Protein AF-G8S6X5-F1 (afdb_monomer)

Solvent-accessible surface area (backbone atoms only — not comparable to full-atom values): 16141 Å² total; per-residue (Å²): 133,86,85,81,90,81,87,81,88,80,81,88,80,85,80,80,78,80,78,74,79,71,76,77,75,74,75,68,78,77,68,73,82,57,60,27,32,52,40,74,88,73,47,65,86,78,71,62,82,77,64,58,22,48,36,56,39,48,53,51,31,52,50,51,46,45,28,73,75,56,70,39,92,67,80,50,76,54,22,47,53,32,48,50,45,19,39,53,28,20,45,55,50,68,79,51,78,38,50,30,32,58,39,25,21,47,58,25,54,69,46,20,44,50,51,28,42,51,25,51,53,52,17,56,50,24,41,73,72,67,34,32,65,61,17,20,34,25,46,11,49,28,45,37,25,57,35,19,38,33,24,25,23,44,53,51,78,74,67,49,80,61,53,67,86,36,66,72,38,88,95,52,74,77,68,65,61,58,51,80,72,46,53,35,21,37,84,86,27,47,77,70,53,93,48,46,44,25,8,27,48,50,81,30,82,41,77,76,49,90,90,20,41,34,28,10,23,39,33,84,68,45,49,76,76,57,18,53,19,43,19,18,33,29,61,38,72,76,57,6,59,35,16,93,45,16,61,60,24,48,54,24,18,28,49,36,50,37,52,51,51,52,53,52,46,73,74,44,60,70,67,44,46,23,43,43,50,37,46,65,85,78,60,53,67,94,80,68,74,84,79,75,77,82,131

Secondary structure (DSSP, 8-state):
--------PPPP---------------PPPPP--SS-SSGGGSPSSPPTT---HHHHHHHHHHHHHHHHH--SS--HHHHHHHHHHHHHHHGGGG-TT-GGGTT-TT-HHHHHHHHHHHHHHHHHHHHTT-HHHHHHHHHHHHHHHHHHHHHBSTTTTT--S--SSTT-TT----PBPPTTS--B-TTS-B--SSB-BPBPTTSS----TTS--BB--STT--SSSBS----SSSSTTT-S-GGGHHHHHHHHHHHHHHHHHHHHHTS-HHHHHHHTT--GGGS-TT----PPP-

Foldseek 3Di:
DDDDDDDDDDDDDPDDPPPPPPPPPPPDQDQFQAFQALDCVSADPPRDPPRGHLLNLLLVLLQVCCCVLQVDPDDDPLLVVLSVLLSVLLSVLSVDNQACLQQCALVVQVSVQVQLLVLLVQLVVCLVVLNLSSNSSSLSSNLNNLLSLLFFKCCVVLVDQAGDPQRSDPPGGDWPAADLLEAQADQAQDGDDNIMHGAAFPNHPHARDLNYAHAHCDAPNGDHDHHQHRGCNALDVRGGVCNVCNNSSSNNSSNSSNVNLVVSCVVDPSVSNCSNSSHDPPSDPPDDPPPDDDD

pLDDT: mean 86.11, std 19.54, range [33.75, 98.94]

Nearest PDB structures (foldseek):
  9dze-assembly1_c  TM=3.561E-01  e=5.743E+00  synthetic construct

Sequence (295 aa):
MRDSQRKRRWRTALCATLIGLVPAQVALPAEPAQAFAPDLSFVPSPIPLGVQTHRSITEHAVTQALGSYFGVAEPTPRMRAAIEEIVAADKAVDDDQVSSDKHFDGENFDGGQRFVLANRAALLAALTAGDGAAARGRLGTALHPIQDFYAHSNWVELGNRGPDPDLGVPGRVIGPVAGILENTCTLGGILITTKLTSGYYGGEDRVPLVLASKCRHGGPLDSGPGSGGISKDFPVSILSPHPGLHQVAAQVAEQATRKFLDEIRAAVPAWQSQLLLGADLTFGPAGASRSTRPA

Mean predicted aligned error: 9.56 Å

Radius of gyration: 27.24 Å; Cα contacts (8 Å, |Δi|>4): 538; chains: 1; bounding box: 135×37×51 Å

Structure (mmCIF, N/CA/C/O backbone):
data_AF-G8S6X5-F1
#
_entry.id   AF-G8S6X5-F1
#
loop_
_atom_site.group_PDB
_atom_site.id
_atom_site.type_symbol
_atom_site.label_atom_id
_atom_site.label_alt_id
_atom_site.label_comp_id
_atom_site.label_asym_id
_atom_site.label_entity_id
_atom_site.label_seq_id
_atom_site.pdbx_PDB_ins_code
_atom_site.Cartn_x
_atom_site.Cartn_y
_atom_site.Cartn_z
_atom_site.occupancy
_atom_site.B_iso_or_equiv
_atom_site.auth_seq_id
_atom_site.auth_comp_id
_atom_site.auth_asym_id
_atom_site.auth_atom_id
_atom_site.pdbx_PDB_model_num
ATOM 1 N N . MET A 1 1 ? 102.858 -10.974 2.386 1.00 36.94 1 MET A N 1
ATOM 2 C CA . MET A 1 1 ? 103.181 -9.655 2.973 1.00 36.94 1 MET A CA 1
ATOM 3 C C . MET A 1 1 ? 102.293 -8.618 2.305 1.00 36.94 1 MET A C 1
ATOM 5 O O . MET A 1 1 ? 102.354 -8.567 1.092 1.00 36.94 1 MET A O 1
ATOM 9 N N . ARG A 1 2 ? 101.472 -7.916 3.112 1.00 38.94 2 ARG A N 1
ATOM 10 C CA . ARG A 1 2 ? 100.866 -6.562 2.969 1.00 38.94 2 ARG A CA 1
ATOM 11 C C . ARG A 1 2 ? 100.473 -6.124 1.536 1.00 38.94 2 ARG A C 1
ATOM 13 O O . ARG A 1 2 ? 101.305 -6.109 0.653 1.00 38.94 2 ARG A O 1
ATOM 20 N N . ASP A 1 3 ? 99.259 -5.660 1.261 1.00 37.28 3 ASP A N 1
ATOM 21 C CA . ASP A 1 3 ? 98.747 -4.430 1.861 1.00 37.28 3 ASP A CA 1
ATOM 22 C C . ASP A 1 3 ? 97.293 -4.106 1.436 1.00 37.28 3 ASP A C 1
ATOM 24 O O . ASP A 1 3 ? 96.847 -4.453 0.347 1.00 37.28 3 ASP A O 1
ATOM 28 N N . SER A 1 4 ? 96.620 -3.398 2.345 1.00 42.97 4 SER A N 1
ATOM 29 C CA . SER A 1 4 ? 95.528 -2.427 2.181 1.00 42.97 4 SER A CA 1
ATOM 30 C C . SER A 1 4 ? 94.167 -2.812 1.563 1.00 42.97 4 SER A C 1
ATOM 32 O O . SER A 1 4 ? 93.803 -2.489 0.436 1.00 42.97 4 SER A O 1
ATOM 34 N N . GLN A 1 5 ? 93.298 -3.294 2.461 1.00 43.78 5 GLN A N 1
ATOM 35 C CA . GLN A 1 5 ? 91.846 -3.068 2.466 1.00 43.78 5 GLN A CA 1
ATOM 36 C C . GLN A 1 5 ? 91.510 -1.562 2.402 1.00 43.78 5 GLN A C 1
ATOM 38 O O . GLN A 1 5 ? 91.857 -0.799 3.311 1.00 43.78 5 GLN A O 1
ATOM 43 N N . ARG A 1 6 ? 90.783 -1.126 1.361 1.00 48.38 6 ARG A N 1
ATOM 44 C CA . ARG A 1 6 ? 90.286 0.253 1.221 1.00 48.38 6 ARG A CA 1
ATOM 45 C C . ARG A 1 6 ? 88.785 0.333 1.507 1.00 48.38 6 ARG A C 1
ATOM 47 O O . ARG A 1 6 ? 87.951 -0.258 0.833 1.00 48.38 6 ARG A O 1
ATOM 54 N N . LYS A 1 7 ? 88.487 1.122 2.536 1.00 45.00 7 LYS A N 1
ATOM 55 C CA . LYS A 1 7 ? 87.182 1.501 3.088 1.00 45.00 7 LYS A CA 1
ATOM 56 C C . LYS A 1 7 ? 86.231 2.085 2.029 1.00 45.00 7 LYS A C 1
ATOM 58 O O . LYS A 1 7 ? 86.597 3.036 1.342 1.00 45.00 7 LYS A O 1
ATOM 63 N N . ARG A 1 8 ? 84.960 1.669 2.047 1.00 43.25 8 ARG A N 1
ATOM 64 C CA . ARG A 1 8 ? 83.823 2.529 1.668 1.00 43.25 8 ARG A CA 1
ATOM 65 C C . ARG A 1 8 ? 82.703 2.381 2.697 1.00 43.25 8 ARG A C 1
ATOM 67 O O . ARG A 1 8 ? 81.965 1.406 2.708 1.00 43.25 8 ARG A O 1
ATOM 74 N N . ARG A 1 9 ? 82.629 3.370 3.591 1.00 45.69 9 ARG A N 1
ATOM 75 C CA . ARG A 1 9 ? 81.516 3.593 4.520 1.00 45.69 9 ARG A CA 1
ATOM 76 C C . ARG A 1 9 ? 80.360 4.160 3.699 1.00 45.69 9 ARG A C 1
ATOM 78 O O . ARG A 1 9 ? 80.505 5.250 3.151 1.00 45.69 9 ARG A O 1
ATOM 85 N N . TRP A 1 10 ? 79.248 3.442 3.609 1.00 38.88 10 TRP A N 1
ATOM 86 C CA . TRP A 1 10 ? 78.003 3.992 3.081 1.00 38.88 10 TRP A CA 1
ATOM 87 C C . TRP A 1 10 ? 77.176 4.505 4.254 1.00 38.88 10 TRP A C 1
ATOM 89 O O . TRP A 1 10 ? 76.968 3.806 5.244 1.00 38.88 10 TRP A O 1
ATOM 99 N N . ARG A 1 11 ? 76.819 5.786 4.167 1.00 43.00 11 ARG A N 1
ATOM 100 C CA . ARG A 1 11 ? 75.982 6.496 5.129 1.00 43.00 11 ARG A CA 1
ATOM 101 C C . ARG A 1 11 ? 74.539 6.016 4.984 1.00 43.00 11 ARG A C 1
ATOM 103 O O . ARG A 1 11 ? 74.053 5.830 3.874 1.00 43.00 11 ARG A O 1
ATOM 110 N N . THR A 1 12 ? 73.898 5.836 6.127 1.00 45.47 12 THR A N 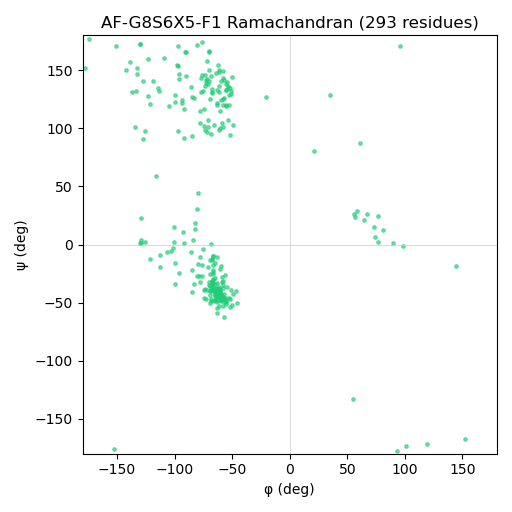1
ATOM 111 C CA . THR A 1 12 ? 72.477 5.572 6.329 1.00 45.47 12 THR A CA 1
ATOM 112 C C . THR A 1 12 ? 71.589 6.593 5.616 1.00 45.47 12 THR A C 1
ATOM 114 O O . THR A 1 12 ? 71.791 7.797 5.751 1.00 45.47 12 THR A O 1
ATOM 117 N N . ALA A 1 13 ? 70.557 6.104 4.929 1.00 42.34 13 ALA A N 1
ATOM 118 C CA . ALA A 1 13 ? 69.359 6.869 4.606 1.00 42.34 13 ALA A CA 1
ATOM 119 C C . ALA A 1 13 ? 68.157 6.068 5.127 1.00 42.34 13 ALA A C 1
ATOM 121 O O . ALA A 1 13 ? 67.727 5.100 4.504 1.00 42.34 13 ALA A O 1
ATOM 122 N N . LEU A 1 14 ? 67.670 6.427 6.319 1.00 44.09 14 LEU A N 1
ATOM 123 C CA . LEU A 1 14 ? 66.373 5.971 6.812 1.00 44.09 14 LEU A CA 1
ATOM 124 C C . LEU A 1 14 ? 65.302 6.689 5.978 1.00 44.09 14 LEU A C 1
ATOM 126 O O . LEU A 1 14 ? 65.099 7.891 6.135 1.00 44.09 14 LEU A O 1
ATOM 130 N N . CYS A 1 15 ? 64.639 5.969 5.076 1.00 36.88 15 CYS A N 1
ATOM 131 C CA . CYS A 1 15 ? 63.385 6.428 4.485 1.00 36.88 15 CYS A CA 1
ATOM 132 C C . CYS A 1 15 ? 62.285 6.262 5.537 1.00 36.88 15 CYS A C 1
ATOM 134 O O . CYS A 1 15 ? 61.817 5.154 5.784 1.00 36.88 15 CYS A O 1
ATOM 136 N N . ALA A 1 16 ? 61.898 7.360 6.183 1.00 45.09 16 ALA A N 1
ATOM 137 C CA . ALA A 1 16 ? 60.685 7.412 6.985 1.00 45.09 16 ALA A CA 1
ATOM 138 C C . ALA A 1 16 ? 59.479 7.451 6.034 1.00 45.09 16 ALA A C 1
ATOM 140 O O . ALA A 1 16 ? 59.136 8.498 5.489 1.00 45.09 16 ALA A O 1
ATOM 141 N N . THR A 1 17 ? 58.849 6.302 5.800 1.00 45.62 17 THR A N 1
ATOM 142 C CA . THR A 1 17 ? 57.527 6.232 5.172 1.00 45.62 17 THR A CA 1
ATOM 143 C C . THR A 1 17 ? 56.487 6.743 6.164 1.00 45.62 17 THR A C 1
ATOM 145 O O . THR A 1 17 ? 56.087 6.029 7.081 1.00 45.62 17 THR A O 1
ATOM 148 N N . LEU A 1 18 ? 56.057 7.992 5.986 1.00 43.91 18 LEU A N 1
ATOM 149 C CA . LEU A 1 18 ? 54.828 8.511 6.579 1.00 43.91 18 LEU A CA 1
ATOM 150 C C . LEU A 1 18 ? 53.646 7.805 5.904 1.00 43.91 18 LEU A C 1
ATOM 152 O O . LEU A 1 18 ? 53.211 8.194 4.823 1.00 43.91 18 LEU A O 1
ATOM 156 N N . ILE A 1 19 ? 53.151 6.737 6.529 1.00 46.72 19 ILE A N 1
ATOM 157 C CA . ILE A 1 19 ? 51.850 6.156 6.196 1.00 46.72 19 ILE A CA 1
ATOM 158 C C . ILE A 1 19 ? 50.811 7.149 6.716 1.00 46.72 19 ILE A C 1
ATOM 160 O O . ILE A 1 19 ? 50.509 7.186 7.908 1.00 46.72 19 ILE A O 1
ATOM 164 N N . GLY A 1 20 ? 50.319 8.011 5.828 1.00 41.44 20 GLY A N 1
ATOM 165 C CA . GLY A 1 20 ? 49.133 8.805 6.105 1.00 41.44 20 GLY A CA 1
ATOM 166 C C . GLY A 1 20 ? 47.966 7.854 6.345 1.00 41.44 20 GLY A C 1
ATOM 167 O O . GLY A 1 20 ? 47.575 7.120 5.439 1.00 41.44 20 GLY A O 1
ATOM 168 N N . LEU A 1 21 ? 47.434 7.844 7.569 1.00 43.69 21 LEU A N 1
ATOM 169 C CA . LEU A 1 21 ? 46.127 7.266 7.850 1.00 43.69 21 LEU A CA 1
ATOM 170 C C . LEU A 1 21 ? 45.098 8.050 7.032 1.00 43.69 21 LEU A C 1
ATOM 172 O O . LEU A 1 21 ? 44.684 9.142 7.415 1.00 43.69 21 LEU A O 1
ATOM 176 N N . VAL A 1 22 ? 44.707 7.496 5.887 1.00 44.50 22 VAL A N 1
ATOM 177 C CA . VAL A 1 22 ? 43.441 7.855 5.255 1.00 44.50 22 VAL A CA 1
ATOM 178 C C . VAL A 1 22 ? 42.369 7.411 6.249 1.00 44.50 22 VAL A C 1
ATOM 180 O O . VAL A 1 22 ? 42.359 6.227 6.603 1.00 44.50 22 VAL A O 1
ATOM 183 N N . PRO A 1 23 ? 41.515 8.309 6.770 1.00 44.41 23 PRO A N 1
ATOM 184 C CA . PRO A 1 23 ? 40.397 7.867 7.580 1.00 44.41 23 PRO A CA 1
ATOM 185 C C . PRO A 1 23 ? 39.593 6.913 6.706 1.00 44.41 23 PRO A C 1
ATOM 187 O O . PRO A 1 23 ? 39.169 7.284 5.610 1.00 44.41 23 PRO A O 1
ATOM 190 N N . ALA A 1 24 ? 39.454 5.667 7.162 1.00 45.78 24 ALA A N 1
ATOM 191 C CA . ALA A 1 24 ? 38.501 4.746 6.582 1.00 45.78 24 ALA A CA 1
ATOM 192 C C . ALA A 1 24 ? 37.160 5.476 6.618 1.00 45.78 24 ALA A C 1
ATOM 194 O O . ALA A 1 24 ? 36.609 5.720 7.692 1.00 45.78 24 ALA A O 1
ATOM 195 N N . GLN A 1 25 ? 36.694 5.915 5.449 1.00 44.12 25 GLN A N 1
ATOM 196 C CA . GLN A 1 25 ? 35.313 6.311 5.289 1.00 44.12 25 GLN A CA 1
ATOM 197 C C . GLN A 1 25 ? 34.537 5.049 5.623 1.00 44.12 25 GLN A C 1
ATOM 199 O O . GLN A 1 25 ? 34.513 4.097 4.845 1.00 44.12 25 GLN A O 1
ATOM 204 N N . VAL A 1 26 ? 34.014 5.000 6.846 1.00 43.72 26 VAL A N 1
ATOM 205 C CA . VAL A 1 26 ? 32.970 4.060 7.204 1.00 43.72 26 VAL A CA 1
ATOM 206 C C . VAL A 1 26 ? 31.862 4.386 6.219 1.00 43.72 26 VAL A C 1
ATOM 208 O O . VAL A 1 26 ? 31.222 5.430 6.333 1.00 43.72 26 VAL A O 1
ATOM 211 N N . ALA A 1 27 ? 31.737 3.566 5.177 1.00 38.75 27 ALA A N 1
ATOM 212 C CA . ALA A 1 27 ? 30.562 3.578 4.338 1.00 38.75 27 ALA A CA 1
ATOM 213 C C . ALA A 1 27 ? 29.414 3.282 5.297 1.00 38.75 27 ALA A C 1
ATOM 215 O O . ALA A 1 27 ? 29.301 2.169 5.814 1.00 38.75 27 ALA A O 1
ATOM 216 N N . LEU A 1 28 ? 28.648 4.320 5.629 1.00 35.31 28 LEU A N 1
ATOM 217 C CA . LEU A 1 28 ? 27.349 4.117 6.241 1.00 35.31 28 LEU A CA 1
ATOM 218 C C . LEU A 1 28 ? 26.596 3.171 5.298 1.00 35.31 28 LEU A C 1
ATOM 220 O O . LEU A 1 28 ? 26.696 3.363 4.078 1.00 35.31 28 LEU A O 1
ATOM 224 N N . PRO A 1 29 ? 25.925 2.127 5.813 1.00 33.75 29 PRO A N 1
ATOM 225 C CA . PRO A 1 29 ? 25.032 1.353 4.971 1.00 33.75 29 PRO A CA 1
ATOM 226 C C . PRO A 1 29 ? 24.096 2.347 4.282 1.00 33.75 29 PRO A C 1
ATOM 228 O O . PRO A 1 29 ? 23.580 3.265 4.919 1.00 33.75 29 PRO A O 1
ATOM 231 N N . ALA A 1 30 ? 23.984 2.228 2.962 1.00 39.06 30 ALA A N 1
ATOM 232 C CA . ALA A 1 30 ? 22.955 2.938 2.231 1.00 39.06 30 ALA A CA 1
ATOM 233 C C . ALA A 1 30 ? 21.618 2.544 2.863 1.00 39.06 30 ALA A C 1
ATOM 235 O O . ALA A 1 30 ? 21.310 1.354 2.928 1.00 39.06 30 ALA A O 1
ATOM 236 N N . GLU A 1 31 ? 20.887 3.527 3.384 1.00 43.53 31 GLU A N 1
ATOM 237 C CA . GLU A 1 31 ? 19.504 3.311 3.792 1.00 43.53 31 GLU A CA 1
ATOM 238 C C . GLU A 1 31 ? 18.751 2.752 2.575 1.00 43.53 31 GLU A C 1
ATOM 240 O O . GLU A 1 31 ? 18.949 3.238 1.461 1.00 43.53 31 GLU A O 1
ATOM 245 N N . PRO A 1 32 ? 17.964 1.691 2.726 1.00 43.66 32 PRO A N 1
ATOM 246 C CA . PRO A 1 32 ? 17.229 1.135 1.604 1.00 43.66 32 PRO A CA 1
ATOM 247 C C . PRO A 1 32 ? 16.239 2.163 1.025 1.00 43.66 32 PRO A C 1
ATOM 249 O O . PRO A 1 32 ? 15.791 3.085 1.711 1.00 43.66 32 PRO A O 1
ATOM 252 N N . ALA A 1 33 ? 15.976 2.067 -0.280 1.00 46.12 33 ALA A N 1
ATOM 253 C CA . ALA A 1 33 ? 15.108 3.009 -0.974 1.00 46.12 33 ALA A CA 1
ATOM 254 C C . ALA A 1 33 ? 13.650 2.662 -0.679 1.00 46.12 33 ALA A C 1
ATOM 256 O O . ALA A 1 33 ? 13.112 1.715 -1.231 1.00 46.12 33 ALA A O 1
ATOM 257 N N . GLN A 1 34 ? 13.046 3.464 0.186 1.00 53.59 34 GLN A N 1
ATOM 258 C CA . GLN A 1 34 ? 11.668 3.295 0.615 1.00 53.59 34 GLN A CA 1
ATOM 259 C C . GLN A 1 34 ? 10.706 3.739 -0.489 1.00 53.59 34 GLN A C 1
ATOM 261 O O . GLN A 1 34 ? 10.829 4.858 -1.013 1.00 53.59 34 GLN A O 1
ATOM 266 N N . ALA A 1 35 ? 9.713 2.900 -0.768 1.00 57.38 35 ALA A N 1
ATOM 267 C CA . ALA A 1 35 ? 8.460 3.332 -1.368 1.00 57.38 35 ALA A CA 1
ATOM 268 C C . ALA A 1 35 ? 7.899 4.515 -0.580 1.00 57.38 35 ALA A C 1
ATOM 270 O O . ALA A 1 35 ? 8.089 4.549 0.630 1.00 57.38 35 ALA A O 1
ATOM 271 N N . PHE A 1 36 ? 7.263 5.498 -1.236 1.00 81.69 36 PHE A N 1
ATOM 272 C CA . PHE A 1 36 ? 6.695 6.703 -0.594 1.00 81.69 36 PHE A CA 1
ATOM 273 C C . PHE A 1 36 ? 7.294 7.036 0.787 1.00 81.69 36 PHE A C 1
ATOM 275 O O . PHE A 1 36 ? 6.656 6.721 1.786 1.00 81.69 36 PHE A O 1
ATOM 282 N N . ALA A 1 37 ? 8.470 7.672 0.867 1.00 83.69 37 ALA A N 1
ATOM 283 C CA . ALA A 1 37 ? 9.217 7.907 2.119 1.00 83.69 37 ALA A CA 1
ATOM 284 C C . ALA A 1 37 ? 8.380 7.820 3.424 1.00 83.69 37 ALA A C 1
ATOM 286 O O . ALA A 1 37 ? 7.405 8.564 3.539 1.00 83.69 37 ALA A O 1
ATOM 287 N N . PRO A 1 38 ? 8.751 7.017 4.439 1.00 79.94 38 PRO A N 1
ATOM 288 C CA . PRO A 1 38 ? 7.902 6.662 5.577 1.00 79.94 38 PRO A CA 1
ATOM 289 C C . PRO A 1 38 ? 7.241 7.878 6.235 1.00 79.94 38 PRO A C 1
ATOM 291 O O . PRO A 1 38 ? 6.062 7.878 6.600 1.00 79.94 38 PRO A O 1
ATOM 294 N N . ASP A 1 39 ? 8.022 8.946 6.394 1.00 86.31 39 ASP A N 1
ATOM 295 C CA . ASP A 1 39 ? 7.548 10.285 6.705 1.00 86.31 39 ASP A CA 1
ATOM 296 C C . ASP A 1 39 ? 8.523 11.355 6.178 1.00 86.31 39 ASP A C 1
ATOM 298 O O . ASP A 1 39 ? 9.524 11.064 5.522 1.00 86.31 39 ASP A O 1
ATOM 302 N N . LEU A 1 40 ? 8.230 12.625 6.474 1.00 81.19 40 LEU A N 1
ATOM 303 C CA . LEU A 1 40 ? 9.018 13.762 5.997 1.00 81.19 40 LEU A CA 1
ATOM 304 C C . LEU A 1 40 ? 10.457 13.805 6.538 1.00 81.19 40 LEU A C 1
ATOM 306 O O . LEU A 1 40 ? 11.271 14.534 5.978 1.00 81.19 40 LEU A O 1
ATOM 310 N N . SER A 1 41 ? 10.795 13.057 7.595 1.00 76.75 41 SER A N 1
ATOM 311 C CA . SER A 1 41 ? 12.172 12.988 8.107 1.00 76.75 41 SER A CA 1
ATOM 312 C C . SER A 1 41 ? 13.119 12.225 7.176 1.00 76.75 41 SER A C 1
ATOM 314 O O . SER A 1 41 ? 14.325 12.458 7.221 1.00 76.75 41 SER A O 1
ATOM 316 N N . PHE A 1 42 ? 12.570 11.400 6.282 1.00 72.88 42 PHE A N 1
ATOM 317 C CA . PHE A 1 42 ? 13.300 10.672 5.240 1.00 72.88 42 PHE A CA 1
ATOM 318 C C . PHE A 1 42 ? 13.369 11.448 3.914 1.00 72.88 42 PHE A C 1
ATOM 320 O O . PHE A 1 42 ? 13.942 10.981 2.932 1.00 72.88 42 PHE A O 1
ATOM 327 N N . VAL A 1 43 ? 12.806 12.661 3.866 1.00 75.00 43 VAL A N 1
ATOM 328 C CA . VAL A 1 43 ? 12.764 13.492 2.660 1.00 75.00 43 VAL A CA 1
ATOM 329 C C . VAL A 1 43 ? 13.880 14.547 2.711 1.00 75.00 43 VAL A C 1
ATOM 331 O O . VAL A 1 43 ? 13.972 15.288 3.694 1.00 75.00 43 VAL A O 1
ATOM 334 N N . PRO A 1 44 ? 14.720 14.684 1.663 1.00 75.81 44 PRO A N 1
ATOM 335 C CA . PRO A 1 44 ? 15.769 15.701 1.635 1.00 75.81 44 PRO A CA 1
ATOM 336 C C . PRO A 1 44 ? 15.222 17.125 1.783 1.00 75.81 44 PRO A C 1
ATOM 338 O O . PRO A 1 44 ? 14.176 17.465 1.233 1.00 75.81 44 PRO A O 1
ATOM 341 N N . SER A 1 45 ? 15.964 17.982 2.489 1.00 76.56 45 SER A N 1
ATOM 342 C CA . SER A 1 45 ? 15.645 19.408 2.606 1.00 76.56 45 SER A CA 1
ATOM 343 C C . SER A 1 45 ? 16.228 20.204 1.425 1.00 76.56 45 SER A C 1
ATOM 345 O O . SER A 1 45 ? 17.400 20.001 1.093 1.00 76.56 45 SER A O 1
ATOM 347 N N . PRO A 1 46 ? 15.474 21.139 0.812 1.00 83.69 46 PRO A N 1
ATOM 348 C CA . PRO A 1 46 ? 14.084 21.490 1.119 1.00 83.69 46 PRO A CA 1
ATOM 349 C C . PRO A 1 46 ? 13.099 20.404 0.661 1.00 83.69 46 PRO A C 1
ATOM 351 O O . PRO A 1 46 ? 13.263 19.858 -0.428 1.00 83.69 46 PRO A O 1
ATOM 354 N N . ILE A 1 47 ? 12.058 20.144 1.470 1.00 81.38 47 ILE A N 1
ATOM 355 C CA . ILE A 1 47 ? 11.016 19.150 1.159 1.00 81.38 47 ILE A CA 1
ATOM 356 C C . ILE A 1 47 ? 10.414 19.483 -0.214 1.00 81.38 47 ILE A C 1
ATOM 358 O O . ILE A 1 47 ? 9.860 20.579 -0.375 1.00 81.38 47 ILE A O 1
ATOM 362 N N . PRO A 1 48 ? 10.508 18.578 -1.206 1.00 80.25 48 PRO A N 1
ATOM 363 C CA . PRO A 1 48 ? 9.955 18.828 -2.523 1.00 80.25 48 PRO A CA 1
ATOM 364 C C . PRO A 1 48 ? 8.444 19.066 -2.466 1.00 80.25 48 PRO A C 1
ATOM 366 O O . PRO A 1 48 ? 7.708 18.413 -1.723 1.00 80.25 48 PRO A O 1
ATOM 369 N N . LEU A 1 49 ? 7.971 20.017 -3.272 1.00 81.88 49 LEU A N 1
ATOM 370 C CA . LEU A 1 49 ? 6.551 20.333 -3.347 1.00 81.88 49 LEU A CA 1
ATOM 371 C C . LEU A 1 49 ? 5.765 19.110 -3.833 1.00 81.88 49 LEU A C 1
ATOM 373 O O . LEU A 1 49 ? 6.089 18.524 -4.863 1.00 81.88 49 LEU A O 1
ATOM 377 N N . GLY A 1 50 ? 4.692 18.777 -3.117 1.00 81.31 50 GLY A N 1
ATOM 378 C CA . GLY A 1 50 ? 3.789 17.703 -3.514 1.00 81.31 50 GLY A CA 1
ATOM 379 C C . GLY A 1 50 ? 4.321 16.298 -3.245 1.00 81.31 50 GLY A C 1
ATOM 380 O O . GLY A 1 50 ? 3.856 15.388 -3.919 1.00 81.31 50 GLY A O 1
ATOM 381 N N . VAL A 1 51 ? 5.243 16.122 -2.291 1.00 88.62 51 VAL A N 1
ATOM 382 C CA . VAL A 1 51 ? 5.590 14.804 -1.733 1.00 88.62 51 VAL A CA 1
ATOM 383 C C . VAL A 1 51 ? 4.413 14.238 -0.941 1.00 88.62 51 VAL A C 1
ATOM 385 O O . VAL A 1 51 ? 3.815 14.938 -0.120 1.00 88.62 51 VAL A O 1
ATOM 388 N N . GLN A 1 52 ? 4.109 12.968 -1.177 1.00 94.38 52 GLN A N 1
ATOM 389 C CA . GLN A 1 52 ? 3.275 12.118 -0.342 1.00 94.38 52 GLN A CA 1
ATOM 390 C C . GLN A 1 52 ? 4.139 10.996 0.240 1.00 94.38 52 GLN A C 1
ATOM 392 O O . GLN A 1 52 ? 4.943 10.383 -0.455 1.00 94.38 52 GLN A O 1
ATOM 397 N N . THR A 1 53 ? 3.959 10.769 1.531 1.00 95.44 53 THR A N 1
ATOM 398 C CA . THR A 1 53 ? 4.597 9.729 2.343 1.00 95.44 53 THR A CA 1
ATOM 399 C C . THR A 1 53 ? 3.583 8.660 2.721 1.00 95.44 53 THR A C 1
ATOM 401 O O . THR A 1 53 ? 2.384 8.971 2.772 1.00 95.44 53 THR A O 1
ATOM 404 N N . HIS A 1 54 ? 4.049 7.472 3.108 1.00 96.94 54 HIS A N 1
ATOM 405 C CA . HIS A 1 54 ? 3.216 6.454 3.759 1.00 96.94 54 HIS A CA 1
ATOM 406 C C . HIS A 1 54 ? 2.344 7.036 4.871 1.00 96.94 54 HIS A C 1
ATOM 408 O O . HIS A 1 54 ? 1.118 6.900 4.867 1.00 96.94 54 HIS A O 1
ATOM 414 N N . ARG A 1 55 ? 2.964 7.805 5.779 1.00 97.25 55 ARG A N 1
ATOM 415 C CA . ARG A 1 55 ? 2.247 8.536 6.831 1.00 97.25 55 ARG A CA 1
ATOM 416 C C . ARG A 1 55 ? 1.115 9.391 6.264 1.00 97.25 55 ARG A C 1
ATOM 418 O O . ARG A 1 55 ? -0.013 9.267 6.725 1.00 97.25 55 ARG A O 1
ATOM 425 N N . SER A 1 56 ? 1.399 10.254 5.289 1.00 97.12 56 SER A N 1
ATOM 426 C CA . SER A 1 56 ? 0.398 11.197 4.776 1.00 97.12 56 SER A CA 1
ATOM 427 C C . SER A 1 56 ? -0.765 10.498 4.063 1.00 97.12 56 SER A C 1
ATOM 429 O O . SER A 1 56 ? -1.913 10.903 4.241 1.00 97.12 56 SER A O 1
ATOM 431 N N . ILE A 1 57 ? -0.485 9.426 3.311 1.00 98.38 57 ILE A N 1
ATOM 432 C CA . ILE A 1 57 ? -1.498 8.629 2.610 1.00 98.38 57 ILE A CA 1
ATOM 433 C C . ILE A 1 57 ? -2.396 7.933 3.638 1.00 98.38 57 ILE A C 1
ATOM 435 O O . ILE A 1 57 ? -3.625 8.038 3.567 1.00 98.38 57 ILE A O 1
ATOM 439 N N . THR A 1 58 ? -1.795 7.282 4.636 1.00 98.56 58 THR A N 1
ATOM 440 C CA . THR A 1 58 ? -2.513 6.575 5.701 1.00 98.56 58 THR A CA 1
ATOM 441 C C . THR A 1 58 ? -3.326 7.527 6.580 1.00 98.56 58 THR A C 1
ATOM 443 O O . THR A 1 58 ? -4.517 7.291 6.792 1.00 98.56 58 THR A O 1
ATOM 446 N N . GLU A 1 59 ? -2.748 8.636 7.050 1.00 98.06 59 GLU A N 1
ATOM 447 C CA . GLU A 1 59 ? -3.457 9.643 7.853 1.00 98.06 59 GLU A CA 1
ATOM 448 C C . GLU A 1 59 ? -4.675 10.197 7.114 1.00 98.06 59 GLU A C 1
ATOM 450 O O . GLU A 1 59 ? -5.768 10.276 7.685 1.00 98.06 59 GLU A O 1
ATOM 455 N N . HIS A 1 60 ? -4.508 10.553 5.839 1.00 97.88 60 HIS A N 1
ATOM 456 C CA . HIS A 1 60 ? -5.580 11.145 5.054 1.00 97.88 60 HIS A CA 1
ATOM 457 C C . HIS A 1 60 ? -6.696 10.133 4.767 1.00 97.88 60 HIS A C 1
ATOM 459 O O . HIS A 1 60 ? -7.868 10.425 5.024 1.00 97.88 60 HIS A O 1
ATOM 465 N N . ALA A 1 61 ? -6.355 8.918 4.327 1.00 98.38 61 ALA A N 1
ATOM 466 C CA . ALA A 1 61 ? -7.340 7.877 4.048 1.00 98.38 61 ALA A CA 1
ATOM 467 C C . ALA A 1 61 ? -8.113 7.450 5.308 1.00 98.38 61 ALA A C 1
ATOM 469 O O . ALA A 1 61 ? -9.342 7.344 5.269 1.00 98.38 61 ALA A O 1
ATOM 470 N N . VAL A 1 62 ? -7.428 7.260 6.443 1.00 98.38 62 VAL A N 1
ATOM 471 C CA . VAL A 1 62 ? -8.077 6.877 7.708 1.00 98.38 62 VAL A CA 1
ATOM 472 C C . VAL A 1 62 ? -8.930 8.023 8.264 1.00 98.38 62 VAL A C 1
ATOM 474 O O . VAL A 1 62 ? -10.020 7.781 8.783 1.00 98.38 62 VAL A O 1
ATOM 477 N N . THR A 1 63 ? -8.505 9.278 8.110 1.00 97.69 63 THR A N 1
ATOM 478 C CA . THR A 1 63 ? -9.312 10.442 8.519 1.00 97.69 63 THR A CA 1
ATOM 479 C C . THR A 1 63 ? -10.590 10.562 7.688 1.00 97.69 63 THR A C 1
ATOM 481 O O . THR A 1 63 ? -11.673 10.763 8.240 1.00 97.69 63 THR A O 1
ATOM 484 N N . GLN A 1 64 ? -10.511 10.355 6.372 1.00 97.00 64 GLN A N 1
ATOM 485 C CA . GLN A 1 64 ? -11.706 10.306 5.526 1.00 97.00 64 GLN A CA 1
ATOM 486 C C . GLN A 1 64 ? -12.624 9.130 5.879 1.00 97.00 64 GLN A C 1
ATOM 488 O O . GLN A 1 64 ? -13.851 9.276 5.882 1.00 97.00 64 GLN A O 1
ATOM 493 N N . ALA A 1 65 ? -12.048 7.974 6.216 1.00 97.19 65 ALA A N 1
ATOM 494 C CA . ALA A 1 65 ? -12.801 6.834 6.718 1.00 97.19 65 ALA A CA 1
ATOM 495 C C . ALA A 1 65 ? -13.550 7.206 8.008 1.00 97.19 65 ALA A C 1
ATOM 497 O O . ALA A 1 65 ? -14.754 7.010 8.081 1.00 97.19 65 ALA A O 1
ATOM 498 N N . LEU A 1 66 ? -12.907 7.848 8.989 1.00 96.31 66 LEU A N 1
ATOM 499 C CA . LEU A 1 66 ? -13.578 8.327 10.209 1.00 96.31 66 LEU A CA 1
ATOM 500 C C . LEU A 1 66 ? -14.773 9.249 9.910 1.00 96.31 66 LEU A C 1
ATOM 502 O O . LEU A 1 66 ? -15.855 9.063 10.480 1.00 96.31 66 LEU A O 1
ATOM 506 N N . GLY A 1 67 ? -14.596 10.206 8.996 1.00 94.81 67 GLY A N 1
ATOM 507 C CA . GLY A 1 67 ? -15.657 11.122 8.581 1.00 94.81 67 GLY A CA 1
ATOM 508 C C . GLY A 1 67 ? -16.827 10.410 7.906 1.00 94.81 67 GLY A C 1
ATOM 509 O O . GLY A 1 67 ? -17.977 10.588 8.306 1.00 94.81 67 GLY A O 1
ATOM 510 N N . SER A 1 68 ? -16.546 9.547 6.930 1.00 95.38 68 SER A N 1
ATOM 511 C CA . SER A 1 68 ? -17.575 8.803 6.190 1.00 95.38 68 SER A CA 1
ATOM 512 C C . SER A 1 68 ? -18.271 7.728 7.032 1.00 95.38 68 SER A C 1
ATOM 514 O O . SER A 1 68 ? -19.467 7.487 6.880 1.00 95.38 68 SER A O 1
ATOM 516 N N . TYR A 1 69 ? -17.547 7.087 7.947 1.00 94.81 69 TYR A N 1
ATOM 517 C CA . TYR A 1 69 ? -18.032 5.943 8.714 1.00 94.81 69 TYR A CA 1
ATOM 518 C C . TYR A 1 69 ? -18.849 6.334 9.935 1.00 94.81 69 TYR A C 1
ATOM 520 O O . TYR A 1 69 ? -19.751 5.582 10.321 1.00 94.81 69 TYR A O 1
ATOM 528 N N . PHE A 1 70 ? -18.486 7.451 10.567 1.00 93.56 70 PHE A N 1
ATOM 529 C CA . PHE A 1 70 ? -19.003 7.849 11.876 1.00 93.56 70 PHE A CA 1
ATOM 530 C C . PHE A 1 70 ? -19.507 9.297 11.916 1.00 93.56 70 PHE A C 1
ATOM 532 O O . PHE A 1 70 ? -19.940 9.749 12.972 1.00 93.56 70 PHE A O 1
ATOM 539 N N . GLY A 1 71 ? -19.462 10.034 10.799 1.00 92.44 71 GLY A N 1
ATOM 540 C CA . GLY A 1 71 ? -19.908 11.430 10.746 1.00 92.44 71 GLY A CA 1
ATOM 541 C C . GLY A 1 71 ? -19.032 12.378 11.568 1.00 92.44 71 GLY A C 1
ATOM 542 O O . GLY A 1 71 ? -19.517 13.397 12.058 1.00 92.44 71 GLY A O 1
ATOM 543 N N . VAL A 1 72 ? -17.759 12.030 11.770 1.00 89.94 72 VAL A N 1
ATOM 544 C CA . VAL A 1 72 ? -16.830 12.805 12.597 1.00 89.94 72 VAL A CA 1
ATOM 545 C C . VAL A 1 72 ? -16.079 13.814 11.735 1.00 89.94 72 VAL A C 1
ATOM 547 O O . VAL A 1 72 ? -15.317 13.430 10.857 1.00 89.94 72 VAL A O 1
ATOM 550 N N . ALA A 1 73 ? -16.285 15.106 12.004 1.00 88.44 73 ALA A N 1
ATOM 551 C CA . ALA A 1 73 ? -15.589 16.180 11.294 1.00 88.44 73 ALA A CA 1
ATOM 552 C C . ALA A 1 73 ? -14.090 16.228 11.630 1.00 88.44 73 ALA A C 1
ATOM 554 O O . ALA A 1 73 ? -13.278 16.458 10.747 1.00 88.44 73 ALA A O 1
ATOM 555 N N . GLU A 1 74 ? -13.736 15.979 12.895 1.00 90.44 74 GLU A N 1
ATOM 556 C CA . GLU A 1 74 ? -12.357 16.024 13.386 1.00 90.44 74 GLU A CA 1
ATOM 557 C C . GLU A 1 74 ? -12.067 14.830 14.306 1.00 90.44 74 GLU A C 1
ATOM 559 O O . GLU A 1 74 ? -12.842 14.590 15.242 1.00 90.44 74 GLU A O 1
ATOM 564 N N . PRO A 1 75 ? -10.960 14.089 14.105 1.00 94.56 75 PRO A N 1
ATOM 565 C CA . PRO A 1 75 ? -10.614 12.958 14.957 1.00 94.56 75 PRO A CA 1
ATOM 566 C C . PRO A 1 75 ? -10.534 13.342 16.444 1.00 94.56 75 PRO A C 1
ATOM 568 O O . PRO A 1 75 ? -9.958 14.361 16.829 1.00 94.56 75 PRO A O 1
ATOM 571 N N . THR A 1 76 ? -11.066 12.497 17.325 1.00 95.75 76 THR A N 1
ATOM 572 C CA . THR A 1 76 ? -10.843 12.632 18.776 1.00 95.75 76 THR A CA 1
ATOM 573 C C . THR A 1 76 ? -9.389 12.281 19.142 1.00 95.75 76 THR A C 1
ATOM 575 O O . THR A 1 76 ? -8.696 11.649 18.342 1.00 95.75 76 THR A O 1
ATOM 578 N N . PRO A 1 77 ? -8.893 12.602 20.355 1.00 96.12 77 PRO A N 1
ATOM 579 C CA . PRO A 1 77 ? -7.562 12.158 20.786 1.00 96.12 77 PRO A CA 1
ATOM 580 C C . PRO A 1 77 ? -7.355 10.639 20.685 1.00 96.12 77 PRO A C 1
ATOM 582 O O . PRO A 1 77 ? -6.281 10.190 20.299 1.00 96.12 77 PRO A O 1
ATOM 585 N N . ARG A 1 78 ? -8.397 9.844 20.964 1.00 96.06 78 ARG A N 1
ATOM 586 C CA . ARG A 1 78 ? -8.354 8.381 20.839 1.00 96.06 78 ARG A CA 1
ATOM 587 C C . ARG A 1 78 ? -8.267 7.924 19.383 1.00 96.06 78 ARG A C 1
ATOM 589 O O . ARG A 1 78 ? -7.528 6.993 19.088 1.00 96.06 78 ARG A O 1
ATOM 596 N N . MET A 1 79 ? -8.992 8.587 18.484 1.00 97.00 79 MET A N 1
ATOM 597 C CA . MET A 1 79 ? -8.908 8.323 17.044 1.00 97.00 79 MET A CA 1
ATOM 598 C C . MET A 1 79 ? -7.535 8.704 16.484 1.00 97.00 79 MET A C 1
ATOM 600 O O . MET A 1 79 ? -6.977 7.948 15.702 1.00 97.00 79 MET A O 1
ATOM 604 N N . ARG A 1 80 ? -6.945 9.823 16.926 1.00 98.00 80 ARG A N 1
ATOM 605 C CA . ARG A 1 80 ? -5.564 10.182 16.560 1.00 98.00 80 ARG A CA 1
ATOM 606 C C . ARG A 1 80 ? -4.551 9.150 17.047 1.00 98.00 80 ARG A C 1
ATOM 608 O O . ARG A 1 80 ? -3.694 8.755 16.275 1.00 98.00 80 ARG A O 1
ATOM 615 N N . ALA A 1 81 ? -4.681 8.665 18.282 1.00 98.25 81 ALA A N 1
ATOM 616 C CA . ALA A 1 81 ? -3.824 7.588 18.780 1.00 98.25 81 ALA A CA 1
ATOM 617 C C . ALA A 1 81 ? -3.965 6.306 17.939 1.00 98.25 81 ALA A C 1
ATOM 619 O O . ALA A 1 81 ? -2.969 5.678 17.601 1.00 98.25 81 ALA A O 1
ATOM 620 N N . ALA A 1 82 ? -5.192 5.958 17.537 1.00 98.44 82 ALA A N 1
ATOM 621 C CA . ALA A 1 82 ? -5.433 4.854 16.614 1.00 98.44 82 ALA A CA 1
ATOM 622 C C . ALA A 1 82 ? -4.764 5.076 15.243 1.00 98.44 82 ALA A C 1
ATOM 624 O O . ALA A 1 82 ? -4.138 4.157 14.725 1.00 98.44 82 ALA A O 1
ATOM 625 N N . ILE A 1 83 ? -4.854 6.280 14.671 1.00 98.62 83 ILE A N 1
ATOM 626 C CA . ILE A 1 83 ? -4.160 6.626 13.421 1.00 98.62 83 ILE A CA 1
ATOM 627 C C . ILE A 1 83 ? -2.645 6.449 13.579 1.00 98.62 83 ILE A C 1
ATOM 629 O O . ILE A 1 83 ? -2.033 5.798 12.741 1.00 98.62 83 ILE A O 1
ATOM 633 N N . GLU A 1 84 ? -2.049 6.945 14.665 1.00 98.50 84 GLU A N 1
ATOM 634 C CA . GLU A 1 84 ? -0.607 6.803 14.909 1.00 98.50 84 GLU A CA 1
ATOM 635 C C . GLU A 1 84 ? -0.161 5.344 15.048 1.00 98.50 84 GLU A C 1
ATOM 637 O O . GLU A 1 84 ? 0.891 4.982 14.534 1.00 98.50 84 GLU A O 1
ATOM 642 N N . GLU A 1 85 ? -0.955 4.480 15.690 1.00 98.81 85 GLU A N 1
ATOM 643 C CA . GLU A 1 85 ? -0.651 3.043 15.755 1.00 98.81 85 GLU A CA 1
ATOM 644 C C . GLU A 1 85 ? -0.658 2.389 14.363 1.00 98.81 85 GLU A C 1
ATOM 646 O O . GLU A 1 85 ? 0.191 1.544 14.077 1.00 98.81 85 GLU A O 1
ATOM 651 N N . ILE A 1 86 ? -1.587 2.792 13.487 1.00 98.88 86 ILE A N 1
ATOM 652 C CA . ILE A 1 86 ? -1.652 2.303 12.101 1.00 98.88 86 ILE A CA 1
ATOM 653 C C . ILE A 1 86 ? -0.447 2.824 11.309 1.00 98.88 86 ILE A C 1
ATOM 655 O O . ILE A 1 86 ? 0.243 2.034 10.675 1.00 98.88 86 ILE A O 1
ATOM 659 N N . VAL A 1 87 ? -0.157 4.126 11.381 1.00 98.62 87 VAL A N 1
ATOM 660 C CA . VAL A 1 87 ? 0.981 4.754 10.690 1.00 98.62 87 VAL A CA 1
ATOM 661 C C . VAL A 1 87 ? 2.309 4.154 11.144 1.00 98.62 87 VAL A C 1
ATOM 663 O O . VAL A 1 87 ? 3.177 3.894 10.319 1.00 98.62 87 VAL A O 1
ATOM 666 N N . ALA A 1 88 ? 2.490 3.919 12.444 1.00 98.19 88 ALA A N 1
ATOM 667 C CA . ALA A 1 88 ? 3.714 3.318 12.958 1.00 98.19 88 ALA A CA 1
ATOM 668 C C . ALA A 1 88 ? 3.931 1.905 12.396 1.00 98.19 88 ALA A C 1
ATOM 670 O O . ALA A 1 88 ? 5.052 1.567 12.033 1.00 98.19 88 ALA A O 1
ATOM 671 N N . ALA A 1 89 ? 2.870 1.099 12.302 1.00 98.75 89 ALA A N 1
ATOM 672 C CA . ALA A 1 89 ? 2.956 -0.261 11.776 1.00 98.75 89 ALA A CA 1
ATOM 673 C C . ALA A 1 89 ? 3.066 -0.333 10.246 1.00 98.75 89 ALA A C 1
ATOM 675 O O . ALA A 1 89 ? 3.618 -1.305 9.742 1.00 98.75 89 ALA A O 1
ATOM 676 N N . ASP A 1 90 ? 2.535 0.663 9.534 1.00 98.62 90 ASP A N 1
ATOM 677 C CA . ASP A 1 90 ? 2.735 0.869 8.095 1.00 98.62 90 ASP A CA 1
ATOM 678 C C . ASP A 1 90 ? 4.218 1.150 7.821 1.00 98.62 90 ASP A C 1
ATOM 680 O O . ASP A 1 90 ? 4.907 0.330 7.225 1.00 98.62 90 ASP A O 1
ATOM 684 N N . LYS A 1 91 ? 4.754 2.209 8.433 1.00 95.50 91 LYS A N 1
ATOM 685 C CA . LYS A 1 91 ? 6.162 2.596 8.303 1.00 95.50 91 LYS A CA 1
ATOM 686 C C . LYS A 1 91 ? 7.154 1.512 8.729 1.00 95.50 91 LYS A C 1
ATOM 688 O O . LYS A 1 91 ? 8.237 1.441 8.178 1.00 95.50 91 LYS A O 1
ATOM 693 N N . ALA A 1 92 ? 6.832 0.705 9.739 1.00 96.81 92 ALA A N 1
ATOM 694 C CA . ALA A 1 92 ? 7.741 -0.335 10.229 1.00 96.81 92 ALA A CA 1
ATOM 695 C C . ALA A 1 92 ? 7.960 -1.478 9.221 1.00 96.81 92 ALA A C 1
ATOM 697 O O . ALA A 1 92 ? 8.852 -2.301 9.419 1.00 96.81 92 ALA A O 1
ATOM 698 N N . VAL A 1 93 ? 7.149 -1.574 8.161 1.00 96.88 93 VAL A N 1
ATOM 699 C CA . VAL A 1 93 ? 7.395 -2.543 7.085 1.00 96.88 93 VAL A CA 1
ATOM 700 C C . VAL A 1 93 ? 8.677 -2.193 6.327 1.00 96.88 9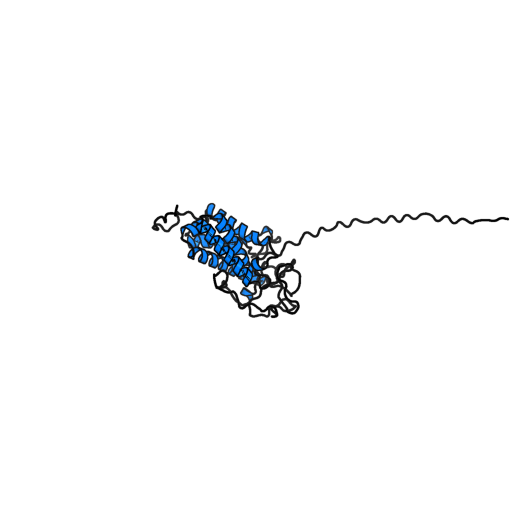3 VAL A C 1
ATOM 702 O O . VAL A 1 93 ? 9.426 -3.111 5.998 1.00 96.88 93 VAL A O 1
ATOM 705 N N . ASP A 1 94 ? 8.998 -0.899 6.204 1.00 93.06 94 ASP A N 1
ATOM 706 C CA . ASP A 1 94 ? 10.236 -0.410 5.593 1.00 93.06 94 ASP A CA 1
ATOM 707 C C . ASP A 1 94 ? 11.518 -0.822 6.340 1.00 93.06 94 ASP A C 1
ATOM 709 O O . ASP A 1 94 ? 12.608 -0.650 5.800 1.00 93.06 94 ASP A O 1
ATOM 713 N N . ASP A 1 95 ? 11.431 -1.377 7.554 1.00 91.81 95 ASP A N 1
ATOM 714 C CA . ASP A 1 95 ? 12.602 -1.923 8.255 1.00 91.81 95 ASP A CA 1
ATOM 715 C C . ASP A 1 95 ? 13.139 -3.208 7.576 1.00 91.81 95 ASP A C 1
ATOM 717 O O . ASP A 1 95 ? 14.242 -3.665 7.888 1.00 91.81 95 ASP A O 1
ATOM 721 N N . ASP A 1 96 ? 12.376 -3.811 6.654 1.00 91.69 96 ASP A N 1
ATOM 722 C CA . ASP A 1 96 ? 12.757 -4.998 5.881 1.00 91.69 96 ASP A CA 1
ATOM 723 C C . ASP A 1 96 ? 12.589 -4.776 4.379 1.00 91.69 96 ASP A C 1
ATOM 725 O O . ASP A 1 96 ? 11.557 -5.097 3.802 1.00 91.69 96 ASP A O 1
ATOM 729 N N . GLN A 1 97 ? 13.666 -4.311 3.754 1.00 85.62 97 GLN A N 1
ATOM 730 C CA . GLN A 1 97 ? 13.682 -3.890 2.346 1.00 85.62 97 GLN A CA 1
ATOM 731 C C . GLN A 1 97 ? 14.263 -4.947 1.414 1.00 85.62 97 GLN A C 1
ATOM 733 O O . GLN A 1 97 ? 14.695 -4.661 0.302 1.00 85.62 97 GLN A O 1
ATOM 738 N N . VAL A 1 98 ? 14.368 -6.176 1.915 1.00 88.56 98 VAL A N 1
ATOM 739 C CA . VAL A 1 98 ? 14.912 -7.312 1.166 1.00 88.56 98 VAL A CA 1
ATOM 740 C C . VAL A 1 98 ? 13.848 -8.365 0.871 1.00 88.56 98 VAL A C 1
ATOM 742 O O . VAL A 1 98 ? 14.107 -9.302 0.117 1.00 88.56 98 VAL A O 1
ATOM 745 N N . SER A 1 99 ? 12.661 -8.227 1.462 1.00 96.06 99 SER A N 1
ATOM 746 C CA . SER A 1 99 ? 11.525 -9.116 1.237 1.00 96.06 99 SER A CA 1
ATOM 747 C C . SER A 1 99 ? 10.591 -8.505 0.195 1.00 96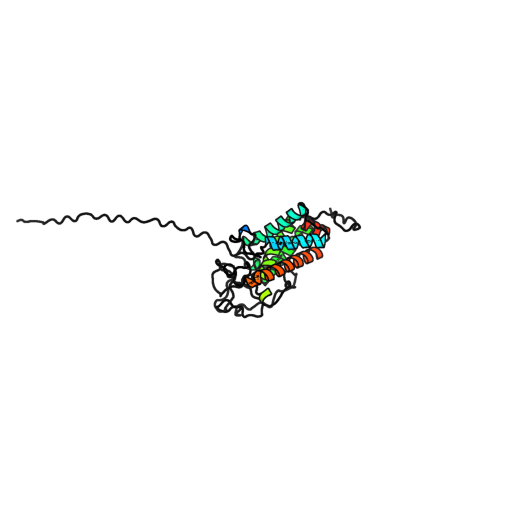.06 99 SER A C 1
ATOM 749 O O . SER A 1 99 ? 9.730 -7.691 0.523 1.00 96.06 99 SER A O 1
ATOM 751 N N . SER A 1 100 ? 10.724 -8.928 -1.064 1.00 96.75 100 SER A N 1
ATOM 752 C CA . SER A 1 100 ? 9.984 -8.333 -2.190 1.00 96.75 100 SER A CA 1
ATOM 753 C C . SER A 1 100 ? 8.458 -8.444 -2.073 1.00 96.75 100 SER A C 1
ATOM 755 O O . SER A 1 100 ? 7.719 -7.678 -2.690 1.00 96.75 100 SER A O 1
ATOM 757 N N . ASP A 1 101 ? 7.937 -9.382 -1.274 1.00 98.06 101 ASP A N 1
ATOM 758 C CA . ASP A 1 101 ? 6.499 -9.489 -1.010 1.00 98.06 101 ASP A CA 1
ATOM 759 C C . ASP A 1 101 ? 5.953 -8.329 -0.164 1.00 98.06 101 ASP A C 1
ATOM 761 O O . ASP A 1 101 ? 4.774 -7.996 -0.282 1.00 98.06 101 ASP A O 1
ATOM 765 N N . LYS A 1 102 ? 6.789 -7.679 0.648 1.00 97.88 102 LYS A N 1
ATOM 766 C CA . LYS A 1 102 ? 6.398 -6.525 1.470 1.00 97.88 102 LYS A CA 1
ATOM 767 C C . LYS A 1 102 ? 6.260 -5.224 0.685 1.00 97.88 102 LYS A C 1
ATOM 769 O O . LYS A 1 102 ? 5.562 -4.339 1.167 1.00 97.88 102 LYS A O 1
ATOM 774 N N . HIS A 1 103 ? 6.839 -5.167 -0.515 1.00 97.50 103 HIS A N 1
ATOM 775 C CA . HIS A 1 103 ? 6.914 -3.963 -1.349 1.00 97.50 103 HIS A CA 1
ATOM 776 C C . HIS A 1 103 ? 6.356 -4.162 -2.771 1.00 97.50 103 HIS A C 1
ATOM 778 O O . HIS A 1 103 ? 6.371 -3.261 -3.603 1.00 97.50 103 HIS A O 1
ATOM 784 N N . PHE A 1 104 ? 5.828 -5.357 -3.080 1.00 97.94 104 PHE A N 1
ATOM 785 C CA . PHE A 1 104 ? 5.403 -5.745 -4.436 1.00 97.94 104 PHE A CA 1
ATOM 786 C C . PHE A 1 104 ? 6.504 -5.632 -5.504 1.00 97.94 104 PHE A C 1
ATOM 788 O O . PHE A 1 104 ? 6.214 -5.572 -6.704 1.00 97.94 104 PHE A O 1
ATOM 795 N N . ASP A 1 105 ? 7.761 -5.690 -5.090 1.00 96.88 105 ASP A N 1
ATOM 796 C CA . ASP A 1 105 ? 8.917 -5.655 -5.970 1.00 96.88 105 ASP A CA 1
ATOM 797 C C . ASP A 1 105 ? 9.196 -7.020 -6.609 1.00 96.88 105 ASP A C 1
ATOM 799 O O . ASP A 1 105 ? 8.542 -8.033 -6.344 1.00 96.88 105 ASP A O 1
ATOM 803 N N . GLY A 1 106 ? 10.120 -7.043 -7.562 1.00 96.06 106 GLY A N 1
ATOM 804 C CA . GLY A 1 106 ? 10.602 -8.244 -8.233 1.00 96.06 106 GLY A CA 1
ATOM 805 C C . GLY A 1 106 ? 9.526 -9.071 -8.945 1.00 96.06 106 GLY A C 1
ATOM 806 O O . GLY A 1 106 ? 9.647 -10.298 -9.051 1.00 96.06 106 GLY A O 1
ATOM 807 N N . GLU A 1 107 ? 8.451 -8.423 -9.402 1.00 97.38 107 GLU A N 1
ATOM 808 C CA . GLU A 1 107 ? 7.235 -9.056 -9.928 1.00 97.38 107 GLU A CA 1
ATOM 809 C C . GLU A 1 107 ? 6.592 -10.054 -8.930 1.00 97.38 107 GLU A C 1
ATOM 811 O O . GLU A 1 107 ? 5.889 -10.989 -9.327 1.00 97.38 107 GLU A O 1
ATOM 816 N N . ASN A 1 108 ? 6.806 -9.874 -7.617 1.00 97.81 108 ASN A N 1
ATOM 817 C CA . ASN A 1 108 ? 6.279 -10.710 -6.529 1.00 97.81 108 ASN A CA 1
ATOM 818 C C . ASN A 1 108 ? 4.816 -10.404 -6.173 1.00 97.81 108 ASN A C 1
ATOM 820 O O . ASN A 1 108 ? 4.432 -10.343 -5.004 1.00 97.81 108 ASN A O 1
ATOM 824 N N . PHE A 1 109 ? 3.961 -10.246 -7.184 1.00 98.56 109 PHE A N 1
ATOM 825 C CA . PHE A 1 109 ? 2.543 -9.942 -6.972 1.00 98.56 109 PHE A CA 1
ATOM 826 C C . PHE A 1 109 ? 1.799 -11.054 -6.225 1.00 98.56 109 PHE A C 1
ATOM 828 O O . PHE A 1 109 ? 0.897 -10.774 -5.437 1.00 98.56 109 PHE A O 1
ATOM 835 N N . ASP A 1 110 ? 2.191 -12.317 -6.426 1.00 98.12 110 ASP A N 1
ATOM 836 C CA . ASP A 1 110 ? 1.621 -13.449 -5.693 1.00 98.12 110 ASP A CA 1
ATOM 837 C C . ASP A 1 110 ? 2.000 -13.431 -4.203 1.00 98.12 110 ASP A C 1
ATOM 839 O O . ASP A 1 110 ? 1.167 -13.743 -3.348 1.00 98.12 110 ASP A O 1
ATOM 843 N N . GLY A 1 111 ? 3.249 -13.074 -3.886 1.00 98.50 111 GLY A N 1
ATOM 844 C CA . GLY A 1 111 ? 3.740 -12.961 -2.519 1.00 98.50 111 GLY A CA 1
ATOM 845 C C . GLY A 1 111 ? 3.097 -11.781 -1.818 1.00 98.50 111 GLY A C 1
ATOM 846 O O . GLY A 1 111 ? 2.498 -11.978 -0.764 1.00 98.50 111 GLY A O 1
ATOM 847 N N . GLY A 1 112 ? 3.108 -10.600 -2.441 1.00 98.62 112 GLY A N 1
ATOM 848 C CA . GLY A 1 112 ? 2.489 -9.408 -1.863 1.00 98.62 112 GLY A CA 1
ATOM 849 C C . GLY A 1 112 ? 0.992 -9.574 -1.624 1.00 98.62 112 GLY A C 1
ATOM 850 O O . GLY A 1 112 ? 0.500 -9.274 -0.535 1.00 98.62 112 GLY A O 1
ATOM 851 N N . GLN A 1 113 ? 0.259 -10.193 -2.557 1.00 98.75 113 GLN A N 1
ATOM 852 C CA . GLN A 1 113 ? -1.152 -10.526 -2.334 1.00 98.75 113 GLN A CA 1
ATOM 853 C C . GLN A 1 113 ? -1.327 -11.462 -1.127 1.00 98.75 113 GLN A C 1
ATOM 855 O O . GLN A 1 113 ? -2.213 -11.247 -0.296 1.00 98.75 113 GLN A O 1
ATOM 860 N N . ARG A 1 114 ? -0.487 -12.497 -0.986 1.00 98.81 114 ARG A N 1
ATOM 861 C CA . ARG A 1 114 ? -0.532 -13.397 0.179 1.00 98.81 114 ARG A CA 1
ATOM 862 C C . ARG A 1 114 ? -0.193 -12.670 1.479 1.00 98.81 114 ARG A C 1
ATOM 864 O O . ARG A 1 114 ? -0.867 -12.914 2.479 1.00 98.81 114 ARG A O 1
ATOM 871 N N . PHE A 1 115 ? 0.793 -11.779 1.467 1.00 98.81 115 PHE A N 1
ATOM 872 C CA . PHE A 1 115 ? 1.201 -10.987 2.623 1.00 98.81 115 PHE A CA 1
ATOM 873 C C . PHE A 1 115 ? 0.068 -10.070 3.108 1.00 98.81 115 PHE A C 1
ATOM 875 O O . PHE A 1 115 ? -0.291 -10.086 4.292 1.00 98.81 115 PHE A O 1
ATOM 882 N N . VAL A 1 116 ? -0.572 -9.341 2.187 1.00 98.88 116 VAL A N 1
ATOM 883 C CA . VAL A 1 116 ? -1.739 -8.492 2.478 1.00 98.88 116 VAL A CA 1
ATOM 884 C C . VAL A 1 116 ? -2.889 -9.326 3.050 1.00 98.88 116 VAL A C 1
ATOM 886 O O . VAL A 1 116 ? -3.463 -8.979 4.086 1.00 98.88 116 VAL A O 1
ATOM 889 N N . LEU A 1 117 ? -3.212 -10.466 2.431 1.00 98.88 117 LEU A N 1
ATOM 890 C CA . LEU A 1 117 ? -4.309 -11.330 2.879 1.00 98.88 117 LEU A CA 1
ATOM 891 C C . LEU A 1 117 ? -4.036 -12.003 4.234 1.00 98.88 117 LEU A C 1
ATOM 893 O O . LEU A 1 117 ? -4.966 -12.180 5.026 1.00 98.88 117 LEU A O 1
ATOM 897 N N . ALA A 1 118 ? -2.784 -12.346 4.538 1.00 98.88 118 ALA A N 1
ATOM 898 C CA . ALA A 1 118 ? -2.403 -12.880 5.843 1.00 98.88 118 ALA A CA 1
ATOM 899 C C . ALA A 1 118 ? -2.597 -11.834 6.953 1.00 98.88 118 ALA A C 1
ATOM 901 O O . ALA A 1 118 ? -3.193 -12.134 7.993 1.00 98.88 118 ALA A O 1
ATOM 902 N N . ASN A 1 119 ? -2.174 -10.588 6.717 1.00 98.94 119 ASN A N 1
ATOM 903 C CA . ASN A 1 119 ? -2.398 -9.496 7.664 1.00 98.94 119 ASN A CA 1
ATOM 904 C C . ASN A 1 119 ? -3.884 -9.141 7.793 1.00 98.94 119 ASN A C 1
ATOM 906 O O . ASN A 1 119 ? -4.355 -8.933 8.910 1.00 98.94 119 ASN A O 1
ATOM 910 N N . ARG A 1 120 ? -4.661 -9.196 6.701 1.00 98.81 120 ARG A N 1
ATOM 911 C CA . ARG A 1 120 ? -6.128 -9.095 6.747 1.00 98.81 120 ARG A CA 1
ATOM 912 C C . ARG A 1 120 ? -6.743 -10.144 7.675 1.00 98.81 120 ARG A C 1
ATOM 914 O O . ARG A 1 120 ? -7.563 -9.804 8.524 1.00 98.81 120 ARG A O 1
ATOM 921 N N . ALA A 1 121 ? -6.363 -11.412 7.535 1.00 98.81 121 ALA A N 1
ATOM 922 C CA . ALA A 1 121 ? -6.891 -12.481 8.381 1.00 98.81 121 ALA A CA 1
ATOM 923 C C . ALA A 1 121 ? -6.533 -12.265 9.863 1.00 98.81 121 ALA A C 1
ATOM 925 O O . ALA A 1 121 ? -7.397 -12.386 10.734 1.00 98.81 121 ALA A O 1
ATOM 926 N N . ALA A 1 122 ? -5.285 -11.881 10.149 1.00 98.88 122 ALA A N 1
ATOM 927 C CA . ALA A 1 122 ? -4.826 -11.587 11.505 1.00 98.88 122 ALA A CA 1
ATOM 928 C C . ALA A 1 122 ? -5.525 -10.359 12.120 1.00 98.88 122 ALA A C 1
ATOM 930 O O . ALA A 1 122 ? -5.865 -10.379 13.302 1.00 98.88 122 ALA A O 1
ATOM 931 N N . LEU A 1 123 ? -5.791 -9.320 11.322 1.00 98.81 123 LEU A N 1
ATOM 932 C CA . LEU A 1 123 ? -6.582 -8.152 11.717 1.00 98.81 123 LEU A CA 1
ATOM 933 C C . LEU A 1 123 ? -7.982 -8.581 12.168 1.00 98.81 123 LEU A C 1
ATOM 935 O O . LEU A 1 123 ? -8.410 -8.240 13.271 1.00 98.81 123 LEU A O 1
ATOM 939 N N . LEU A 1 124 ? -8.692 -9.356 11.342 1.00 98.81 124 LEU A N 1
ATOM 940 C CA . LEU A 1 124 ? -10.054 -9.806 11.650 1.00 98.81 124 LEU A CA 1
ATOM 941 C C . LEU A 1 124 ? -10.094 -10.700 12.900 1.00 98.81 124 LEU A C 1
ATOM 943 O O . LEU A 1 124 ? -11.010 -10.587 13.722 1.00 98.81 124 LEU A O 1
ATOM 947 N N . ALA A 1 125 ? -9.078 -11.547 13.087 1.00 98.75 125 ALA A N 1
ATOM 948 C CA . ALA A 1 125 ? -8.925 -12.346 14.299 1.00 98.75 125 ALA A CA 1
ATOM 949 C C . ALA A 1 125 ? -8.717 -11.465 15.546 1.00 98.75 125 ALA A C 1
ATOM 951 O O . ALA A 1 125 ? -9.380 -11.680 16.562 1.00 98.75 125 ALA A O 1
ATOM 952 N N . ALA A 1 126 ? -7.869 -10.435 15.463 1.00 98.75 126 ALA A N 1
ATOM 953 C CA . ALA A 1 126 ? -7.642 -9.490 16.557 1.00 98.75 126 ALA A CA 1
ATOM 954 C C . ALA A 1 126 ? -8.914 -8.703 16.924 1.00 98.75 126 ALA A C 1
ATOM 956 O O . ALA A 1 126 ? -9.250 -8.585 18.103 1.00 98.75 126 ALA A O 1
ATOM 957 N N . LEU A 1 127 ? -9.690 -8.246 15.933 1.00 98.38 127 LEU A N 1
ATOM 958 C CA . LEU A 1 127 ? -10.983 -7.593 16.180 1.00 98.38 127 LEU A CA 1
ATOM 959 C C . LEU A 1 127 ? -11.995 -8.529 16.845 1.00 98.38 127 LEU A C 1
ATOM 961 O O . LEU A 1 127 ? -12.728 -8.108 17.743 1.00 98.38 127 LEU A O 1
ATOM 965 N N . THR A 1 128 ? -12.008 -9.802 16.448 1.00 98.06 128 THR A N 1
ATOM 966 C CA . THR A 1 128 ? -12.836 -10.837 17.086 1.00 98.06 128 THR A CA 1
ATOM 967 C C . THR A 1 128 ? -12.443 -11.043 18.547 1.00 98.06 128 THR A C 1
ATOM 969 O O . THR A 1 128 ? -13.320 -11.152 19.401 1.00 98.06 128 THR A O 1
ATOM 972 N N . ALA A 1 129 ? -11.145 -10.998 18.853 1.00 97.81 129 ALA A N 1
ATOM 973 C CA . ALA A 1 129 ? -10.619 -11.055 20.216 1.00 97.81 129 ALA A CA 1
ATOM 974 C C . ALA A 1 129 ? -10.798 -9.744 21.015 1.00 97.81 129 ALA A C 1
ATOM 976 O O . ALA A 1 129 ? -10.456 -9.688 22.194 1.00 97.81 129 ALA A O 1
ATOM 977 N N . GLY A 1 130 ? -11.326 -8.679 20.401 1.00 97.00 130 GLY A N 1
ATOM 978 C CA . GLY A 1 130 ? -11.473 -7.372 21.041 1.00 97.00 130 GLY A CA 1
ATOM 979 C C . GLY A 1 130 ? -10.156 -6.608 21.227 1.00 97.00 130 GLY A C 1
ATOM 980 O O . GLY A 1 130 ? -10.137 -5.620 21.965 1.00 97.00 130 GLY A O 1
ATOM 981 N N . ASP A 1 131 ? -9.085 -7.028 20.551 1.00 98.19 131 ASP A N 1
ATOM 982 C CA . ASP A 1 131 ? -7.770 -6.393 20.588 1.00 98.19 131 ASP A CA 1
ATOM 983 C C . ASP A 1 131 ? -7.635 -5.362 19.459 1.00 98.19 131 ASP A C 1
ATOM 985 O O . ASP A 1 131 ? -7.247 -5.657 18.326 1.00 98.19 131 ASP A O 1
ATOM 989 N N . GLY A 1 132 ? -7.990 -4.115 19.775 1.00 98.00 132 GLY A N 1
ATOM 990 C CA . GLY A 1 132 ? -7.904 -3.014 18.820 1.00 98.00 132 GLY A CA 1
ATOM 991 C C . GLY A 1 132 ? -6.469 -2.638 18.444 1.00 98.00 132 GLY A C 1
ATOM 992 O O . GLY A 1 132 ? -6.248 -2.219 17.312 1.00 98.00 132 GLY A O 1
ATOM 993 N N . ALA A 1 133 ? -5.504 -2.786 19.356 1.00 98.44 133 ALA A N 1
ATOM 994 C CA . ALA A 1 133 ? -4.117 -2.401 19.097 1.00 98.44 133 ALA A CA 1
ATOM 995 C C . ALA A 1 133 ? -3.454 -3.390 18.133 1.00 98.44 133 ALA A C 1
ATOM 997 O O . ALA A 1 133 ? -2.894 -2.983 17.115 1.00 98.44 133 ALA A O 1
ATOM 998 N N . ALA A 1 134 ? -3.614 -4.697 18.375 1.00 98.81 134 ALA A N 1
ATOM 999 C CA . ALA A 1 134 ? -3.143 -5.715 17.441 1.00 98.81 134 ALA A CA 1
ATOM 1000 C C . ALA A 1 134 ? -3.823 -5.584 16.069 1.00 98.81 134 ALA A C 1
ATOM 1002 O O . ALA A 1 134 ? -3.156 -5.705 15.041 1.00 98.81 134 ALA A O 1
ATOM 1003 N N . ALA A 1 135 ? -5.127 -5.284 16.030 1.00 98.88 135 ALA A N 1
ATOM 1004 C CA . ALA A 1 135 ? -5.838 -5.065 14.772 1.00 98.88 135 ALA A CA 1
ATOM 1005 C C . ALA A 1 135 ? -5.283 -3.868 13.982 1.00 98.88 135 ALA A C 1
ATOM 1007 O O . ALA A 1 135 ? -5.089 -3.976 12.773 1.00 98.88 135 ALA A O 1
ATOM 1008 N N . ARG A 1 136 ? -4.979 -2.748 14.650 1.00 98.94 136 ARG A N 1
ATOM 1009 C CA . ARG A 1 136 ? -4.362 -1.572 14.017 1.00 98.94 136 ARG A CA 1
ATOM 1010 C C . ARG A 1 136 ? -2.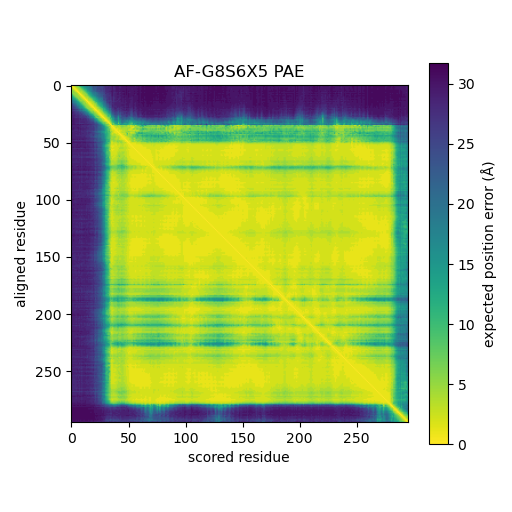953 -1.841 13.513 1.00 98.94 136 ARG A C 1
ATOM 1012 O O . ARG A 1 136 ? -2.640 -1.433 12.400 1.00 98.94 136 ARG A O 1
ATOM 1019 N N . GLY A 1 137 ? -2.156 -2.591 14.273 1.00 98.88 137 GLY A N 1
ATOM 1020 C CA . GLY A 1 137 ? -0.843 -3.043 13.818 1.00 98.88 137 GLY A CA 1
ATOM 1021 C C . GLY A 1 137 ? -0.942 -3.846 12.519 1.00 98.88 137 GLY A C 1
ATOM 1022 O O . GLY A 1 137 ? -0.283 -3.533 11.535 1.00 98.88 137 GLY A O 1
ATOM 1023 N N . ARG A 1 138 ? -1.850 -4.831 12.467 1.00 98.88 138 ARG A N 1
ATOM 1024 C CA . ARG A 1 138 ? -2.082 -5.634 11.253 1.00 98.88 138 ARG A CA 1
ATOM 1025 C C . ARG A 1 138 ? -2.644 -4.827 10.088 1.00 98.88 138 ARG A C 1
ATOM 1027 O O . ARG A 1 138 ? -2.322 -5.134 8.945 1.00 98.88 138 ARG A O 1
ATOM 1034 N N . LEU A 1 139 ? -3.469 -3.818 10.364 1.00 98.94 139 LEU A N 1
ATOM 1035 C CA . LEU A 1 139 ? -3.949 -2.892 9.345 1.00 98.94 139 LEU A CA 1
ATOM 1036 C C . LEU A 1 139 ? -2.786 -2.114 8.731 1.00 98.94 139 LEU A C 1
ATOM 1038 O O . LEU A 1 139 ? -2.616 -2.196 7.523 1.00 98.94 139 LEU A O 1
ATOM 1042 N N . GLY A 1 140 ? -1.971 -1.433 9.542 1.00 98.81 140 GLY A N 1
ATOM 1043 C CA . GLY A 1 140 ? -0.816 -0.672 9.052 1.00 98.81 140 GLY A CA 1
ATOM 1044 C C . GLY A 1 140 ? 0.130 -1.536 8.222 1.00 98.81 140 GLY A C 1
ATOM 1045 O O . GLY A 1 140 ? 0.406 -1.216 7.072 1.00 98.81 140 GLY A O 1
ATOM 1046 N N . THR A 1 141 ? 0.497 -2.713 8.739 1.00 98.88 141 THR A N 1
ATOM 1047 C CA . THR A 1 141 ? 1.345 -3.671 8.013 1.00 98.88 141 THR A CA 1
ATOM 1048 C C . THR A 1 141 ? 0.745 -4.122 6.675 1.00 98.88 141 THR A C 1
ATOM 1050 O O . THR A 1 141 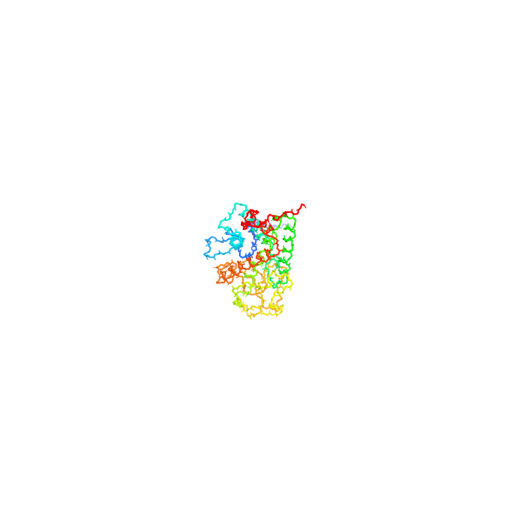? 1.489 -4.402 5.745 1.00 98.88 141 THR A O 1
ATOM 1053 N N . ALA A 1 142 ? -0.582 -4.215 6.543 1.00 98.88 142 ALA A N 1
ATOM 1054 C CA . ALA A 1 142 ? -1.219 -4.540 5.264 1.00 98.88 142 ALA A CA 1
ATOM 1055 C C . ALA A 1 142 ? -1.279 -3.340 4.303 1.00 98.88 142 ALA A C 1
ATOM 1057 O O . ALA A 1 142 ? -1.243 -3.538 3.090 1.00 98.88 142 ALA A O 1
ATOM 1058 N N . LEU A 1 143 ? -1.415 -2.119 4.831 1.00 98.88 143 LEU A N 1
ATOM 1059 C CA . LEU A 1 143 ? -1.550 -0.899 4.035 1.00 98.88 143 LEU A CA 1
ATOM 1060 C C . LEU A 1 143 ? -0.261 -0.512 3.316 1.00 98.88 143 LEU A C 1
ATOM 1062 O O . LEU A 1 143 ? -0.354 0.015 2.211 1.00 98.88 143 LEU A O 1
ATOM 1066 N N . HIS A 1 144 ? 0.893 -0.801 3.906 1.00 98.75 144 HIS A N 1
ATOM 1067 C CA . HIS A 1 144 ? 2.192 -0.483 3.323 1.00 98.75 144 HIS A CA 1
ATOM 1068 C C . HIS A 1 144 ? 2.385 -1.095 1.915 1.00 98.75 144 HIS A C 1
ATOM 1070 O O . HIS A 1 144 ? 2.359 -0.337 0.947 1.00 98.75 144 HIS A O 1
ATOM 1076 N N . PRO A 1 145 ? 2.378 -2.434 1.725 1.00 98.62 145 PRO A N 1
ATOM 1077 C CA . PRO A 1 145 ? 2.464 -3.034 0.389 1.00 98.62 145 PRO A CA 1
ATOM 1078 C C . PRO A 1 145 ? 1.335 -2.590 -0.554 1.00 98.62 145 PRO A C 1
ATOM 1080 O O . PRO A 1 145 ? 1.525 -2.495 -1.764 1.00 98.62 145 PRO A O 1
ATOM 1083 N N . ILE A 1 146 ? 0.129 -2.305 -0.041 1.00 98.88 146 ILE A N 1
ATOM 1084 C CA . ILE A 1 146 ? -0.961 -1.782 -0.885 1.00 98.88 146 ILE A CA 1
ATOM 1085 C C . ILE A 1 146 ? -0.573 -0.438 -1.509 1.00 98.88 146 ILE A C 1
ATOM 1087 O O . ILE A 1 146 ? -0.955 -0.175 -2.648 1.00 98.88 146 ILE A O 1
ATOM 1091 N N . GLN A 1 147 ? 0.149 0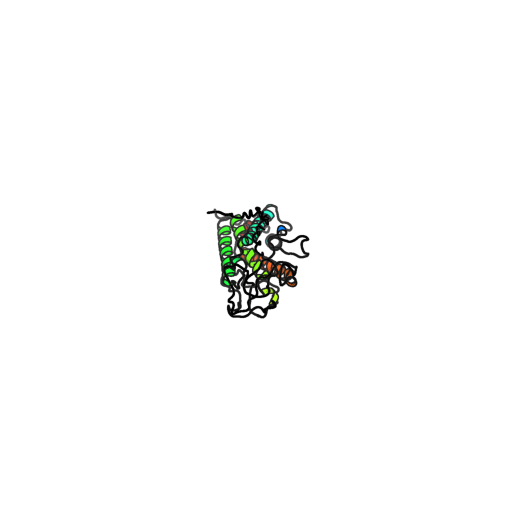.412 -0.782 1.00 98.75 147 GLN A N 1
ATOM 1092 C CA . GLN A 1 147 ? 0.621 1.698 -1.287 1.00 98.75 147 GLN A CA 1
ATOM 1093 C C . GLN A 1 147 ? 1.785 1.494 -2.262 1.00 98.75 147 GLN A C 1
ATOM 1095 O O . GLN A 1 147 ? 1.718 2.012 -3.382 1.00 98.75 147 GLN A O 1
ATOM 1100 N N . ASP A 1 148 ? 2.758 0.656 -1.906 1.00 98.50 148 ASP A N 1
ATOM 1101 C CA . ASP A 1 148 ? 3.942 0.353 -2.726 1.00 98.50 148 ASP A CA 1
ATOM 1102 C C . ASP A 1 148 ? 3.570 -0.208 -4.078 1.00 98.50 148 ASP A C 1
ATOM 1104 O O . ASP A 1 148 ? 4.141 0.190 -5.087 1.00 98.50 148 ASP A O 1
ATOM 1108 N N . PHE A 1 149 ? 2.528 -1.038 -4.141 1.00 98.75 149 PHE A N 1
ATOM 1109 C CA . PHE A 1 149 ? 2.000 -1.540 -5.401 1.00 98.75 149 PHE A CA 1
ATOM 1110 C C . PHE A 1 149 ? 1.834 -0.427 -6.449 1.00 98.75 149 PHE A C 1
ATOM 1112 O O . PHE A 1 149 ? 2.156 -0.628 -7.619 1.00 98.75 149 PHE A O 1
ATOM 1119 N N . TYR A 1 150 ? 1.371 0.766 -6.067 1.00 98.62 150 TYR A N 1
ATOM 1120 C CA . TYR A 1 150 ? 1.148 1.868 -7.011 1.00 98.62 150 TYR A CA 1
ATOM 1121 C C . TYR A 1 150 ? 2.400 2.695 -7.304 1.00 98.62 150 TYR A C 1
ATOM 1123 O O . TYR A 1 150 ? 2.452 3.342 -8.355 1.00 98.62 150 TYR A O 1
ATOM 1131 N N . ALA A 1 151 ? 3.397 2.673 -6.421 1.00 97.56 151 ALA A N 1
ATOM 1132 C CA . ALA A 1 151 ? 4.678 3.333 -6.635 1.00 97.56 151 ALA A CA 1
ATOM 1133 C C . ALA A 1 151 ? 5.653 2.452 -7.440 1.00 97.56 151 ALA A C 1
ATOM 1135 O O . ALA A 1 151 ? 6.317 2.942 -8.358 1.00 97.56 151 ALA A O 1
ATOM 1136 N N . HIS A 1 152 ? 5.678 1.151 -7.147 1.00 97.38 152 HIS A N 1
ATOM 1137 C CA . HIS A 1 152 ? 6.681 0.185 -7.596 1.00 97.38 152 HIS A CA 1
ATOM 1138 C C . HIS A 1 152 ? 6.234 -0.653 -8.795 1.00 97.38 152 HIS A C 1
ATOM 1140 O O . HIS A 1 152 ? 7.069 -1.256 -9.469 1.00 97.38 152 HIS A O 1
ATOM 1146 N N . SER A 1 153 ? 4.936 -0.683 -9.120 1.00 98.25 153 SER A N 1
ATOM 1147 C CA . SER A 1 153 ? 4.441 -1.324 -10.346 1.00 98.25 153 SER A CA 1
ATOM 1148 C C . SER A 1 153 ? 4.224 -0.337 -11.494 1.00 98.25 153 SER A C 1
ATOM 1150 O O . SER A 1 153 ? 4.248 0.882 -11.313 1.00 98.25 153 SER A O 1
ATOM 1152 N N . ASN A 1 154 ? 3.958 -0.867 -12.691 1.00 98.00 154 ASN A N 1
ATOM 1153 C CA . ASN A 1 154 ? 3.527 -0.079 -13.848 1.00 98.00 154 ASN A CA 1
ATOM 1154 C C . ASN A 1 154 ? 2.018 0.241 -13.855 1.00 98.00 154 ASN A C 1
ATOM 1156 O O . ASN A 1 154 ? 1.493 0.629 -14.900 1.00 98.00 154 ASN A O 1
ATOM 1160 N N . TRP A 1 155 ? 1.285 0.051 -12.747 1.00 98.69 155 TRP A N 1
ATOM 1161 C CA . TRP A 1 155 ? -0.180 0.175 -12.723 1.00 98.69 155 TRP A CA 1
ATOM 1162 C C . TRP A 1 155 ? -0.687 1.495 -13.315 1.00 98.69 155 TRP A C 1
ATOM 1164 O O . TRP A 1 155 ? -1.601 1.499 -14.146 1.00 98.69 155 TRP A O 1
ATOM 1174 N N . VAL A 1 156 ? -0.085 2.620 -12.921 1.00 98.38 156 VAL A N 1
ATOM 1175 C CA . VAL A 1 156 ? -0.500 3.948 -13.397 1.00 98.38 156 VAL A CA 1
ATOM 1176 C C . VAL A 1 156 ? 0.024 4.257 -14.806 1.00 98.38 156 VAL A C 1
ATOM 1178 O O . VAL A 1 156 ? -0.635 4.989 -15.554 1.00 98.38 156 VAL A O 1
ATOM 1181 N N . GLU A 1 157 ? 1.146 3.662 -15.216 1.00 97.75 157 GLU A N 1
ATOM 1182 C CA . GLU A 1 157 ? 1.676 3.702 -16.585 1.00 97.75 157 GLU A CA 1
ATOM 1183 C C . GLU A 1 157 ? 0.794 2.942 -17.572 1.00 97.75 157 GLU A C 1
ATOM 1185 O O . GLU A 1 157 ? 0.655 3.376 -18.714 1.00 97.75 157 GLU A O 1
ATOM 1190 N N . LEU A 1 158 ? 0.115 1.881 -17.125 1.00 97.88 158 LEU A N 1
ATOM 1191 C CA . LEU A 1 158 ? -0.916 1.181 -17.901 1.00 97.88 158 LEU A CA 1
ATOM 1192 C C . LEU A 1 158 ? -2.190 2.025 -18.106 1.00 97.88 158 LEU A C 1
ATOM 1194 O O . LEU A 1 158 ? -3.137 1.578 -18.749 1.00 97.88 158 LEU A O 1
ATOM 1198 N N . GLY A 1 159 ? -2.227 3.255 -17.586 1.00 97.50 159 GLY A N 1
ATOM 1199 C CA . GLY A 1 159 ? -3.346 4.182 -17.747 1.00 97.50 159 GLY A CA 1
ATOM 1200 C C . GLY A 1 159 ? -4.411 4.063 -16.660 1.00 97.50 159 GLY A C 1
ATOM 1201 O O . GLY A 1 159 ? -5.384 4.818 -16.686 1.00 97.50 159 GLY A O 1
ATOM 1202 N N . ASN A 1 160 ? -4.226 3.182 -15.673 1.00 98.38 160 ASN A N 1
ATOM 1203 C CA . ASN A 1 160 ? -5.171 3.045 -14.574 1.00 98.38 160 ASN A CA 1
ATOM 1204 C C . ASN A 1 160 ? -5.125 4.273 -13.655 1.00 98.38 160 ASN A C 1
ATOM 1206 O O . ASN A 1 160 ? -4.068 4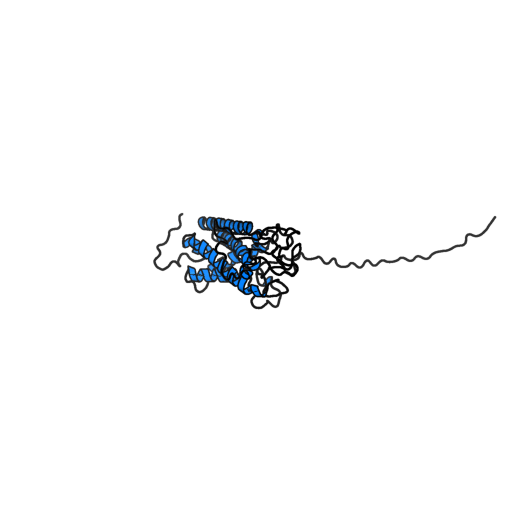.855 -13.393 1.00 98.38 160 ASN A O 1
ATOM 1210 N N . ARG A 1 161 ? -6.301 4.696 -13.188 1.00 97.88 161 ARG A N 1
ATOM 1211 C CA . ARG A 1 161 ? -6.489 5.874 -12.316 1.00 97.88 161 ARG A CA 1
ATOM 1212 C C . ARG A 1 161 ? -7.313 5.573 -11.064 1.00 97.88 161 ARG A C 1
ATOM 1214 O O . ARG A 1 161 ? -7.606 6.484 -10.298 1.00 97.88 161 ARG A O 1
ATOM 1221 N N . GLY A 1 162 ? -7.681 4.310 -10.877 1.00 98.44 162 GLY A N 1
ATOM 1222 C CA . GLY A 1 162 ? -8.353 3.805 -9.687 1.00 98.44 162 GLY A CA 1
ATOM 1223 C C . GLY A 1 162 ? -7.651 2.553 -9.160 1.00 98.44 162 GLY A C 1
ATOM 1224 O O . GLY A 1 162 ? -6.725 2.061 -9.819 1.00 98.44 162 GLY A O 1
ATOM 1225 N N . PRO A 1 163 ? -8.068 2.058 -7.983 1.00 98.69 163 PRO A N 1
ATOM 1226 C CA . PRO A 1 163 ? -7.464 0.887 -7.366 1.00 98.69 163 PRO A CA 1
ATOM 1227 C C . PRO A 1 163 ? -7.604 -0.361 -8.233 1.00 98.69 163 PRO A C 1
ATOM 1229 O O . PRO A 1 163 ? -8.621 -0.538 -8.909 1.00 98.69 163 PRO A O 1
ATOM 1232 N N . ASP A 1 164 ? -6.623 -1.254 -8.146 1.00 98.62 164 ASP A N 1
ATOM 1233 C CA . ASP A 1 164 ? -6.776 -2.618 -8.639 1.00 98.62 164 ASP A CA 1
ATOM 1234 C C . ASP A 1 164 ? -7.944 -3.293 -7.881 1.00 98.62 164 ASP A C 1
ATOM 1236 O O . ASP A 1 164 ? -7.967 -3.296 -6.640 1.00 98.62 164 ASP A O 1
ATOM 1240 N N . PRO A 1 165 ? -8.966 -3.817 -8.589 1.00 97.88 165 PRO A N 1
ATOM 1241 C CA . PRO A 1 165 ? -10.125 -4.430 -7.948 1.00 97.88 165 PRO A CA 1
ATOM 1242 C C . PRO A 1 165 ? -9.781 -5.724 -7.192 1.00 97.88 165 PRO A C 1
ATOM 1244 O O . PRO A 1 165 ? -10.504 -6.079 -6.261 1.00 97.88 165 PRO A O 1
ATOM 1247 N N . ASP A 1 166 ? -8.696 -6.402 -7.558 1.00 98.38 166 ASP A N 1
ATOM 1248 C CA . ASP A 1 166 ? -8.286 -7.717 -7.067 1.00 98.38 166 ASP A CA 1
ATOM 1249 C C . ASP A 1 166 ? -7.258 -7.639 -5.925 1.00 98.38 166 ASP A C 1
ATOM 1251 O O . ASP A 1 166 ? -7.194 -8.546 -5.082 1.00 98.38 166 ASP A O 1
ATOM 1255 N N . LEU A 1 167 ? -6.503 -6.539 -5.835 1.00 98.62 167 LEU A N 1
ATOM 1256 C CA . LEU A 1 167 ? -5.555 -6.284 -4.747 1.00 98.62 167 LEU A CA 1
ATOM 1257 C C . LEU A 1 167 ? -6.250 -6.306 -3.373 1.00 98.62 167 LEU A C 1
ATOM 1259 O O . LEU A 1 167 ? -7.224 -5.586 -3.126 1.00 98.62 167 LEU A O 1
ATOM 1263 N N . GLY A 1 168 ? -5.736 -7.151 -2.475 1.00 97.94 168 GLY A N 1
ATOM 1264 C CA . GLY A 1 168 ? -6.226 -7.315 -1.102 1.00 97.94 168 GLY A CA 1
ATOM 1265 C C . GLY A 1 168 ? -7.548 -8.083 -0.961 1.00 97.94 168 GLY A C 1
ATOM 1266 O O . GLY A 1 168 ? -8.071 -8.192 0.156 1.00 97.94 168 GLY A O 1
ATOM 1267 N N . VAL A 1 169 ? -8.078 -8.644 -2.057 1.00 98.06 169 VAL A N 1
ATOM 1268 C CA . VAL A 1 169 ? -9.360 -9.364 -2.080 1.00 98.06 169 VAL A CA 1
ATOM 1269 C C . VAL A 1 169 ? -9.151 -10.888 -2.026 1.00 98.06 169 VAL A C 1
ATOM 1271 O O . VAL A 1 169 ? -8.495 -11.458 -2.905 1.00 98.06 169 VAL A O 1
ATOM 1274 N N . PRO A 1 170 ? -9.724 -11.596 -1.028 1.00 97.00 170 PRO A N 1
ATOM 1275 C CA . PRO A 1 170 ? -9.585 -13.046 -0.909 1.00 97.00 170 PRO A CA 1
ATOM 1276 C C . PRO A 1 170 ? -10.029 -13.805 -2.167 1.00 97.00 170 PRO A C 1
ATOM 1278 O O . PRO A 1 170 ? -11.107 -13.566 -2.707 1.00 97.00 170 PRO A O 1
ATOM 1281 N N . GLY A 1 171 ? -9.206 -14.758 -2.613 1.00 96.50 171 GLY A N 1
ATOM 1282 C CA . GLY A 1 171 ? -9.500 -15.613 -3.771 1.00 96.50 171 GLY A CA 1
ATOM 1283 C C . GLY A 1 171 ? -9.320 -14.944 -5.139 1.00 96.50 171 GLY A C 1
ATOM 1284 O O . GLY A 1 171 ? -9.575 -15.587 -6.156 1.00 96.50 171 GLY A O 1
ATOM 1285 N N . ARG A 1 172 ? -8.881 -13.682 -5.184 1.00 97.56 172 ARG A N 1
ATOM 1286 C CA . ARG A 1 172 ? -8.557 -12.964 -6.422 1.00 97.56 172 ARG A CA 1
ATOM 1287 C C . ARG A 1 172 ? -7.054 -13.007 -6.694 1.00 97.56 172 ARG A C 1
ATOM 1289 O O . ARG A 1 172 ? -6.251 -13.174 -5.775 1.00 97.56 172 ARG A O 1
ATOM 1296 N N . VAL A 1 173 ? -6.697 -12.879 -7.969 1.00 95.62 173 VAL A N 1
ATOM 1297 C CA . VAL A 1 173 ? -5.318 -12.946 -8.465 1.00 95.62 173 VAL A CA 1
ATOM 1298 C C . VAL A 1 173 ? -5.022 -11.653 -9.211 1.00 95.62 173 VAL A C 1
ATOM 1300 O O . VAL A 1 173 ? -5.769 -11.296 -10.113 1.00 95.62 173 VAL A O 1
ATOM 1303 N N . ILE A 1 174 ? -3.928 -10.989 -8.849 1.00 97.56 174 ILE A N 1
ATOM 1304 C CA . ILE A 1 174 ? -3.462 -9.763 -9.501 1.00 97.56 174 ILE A CA 1
ATOM 1305 C C . ILE A 1 174 ? -2.782 -10.129 -10.829 1.00 97.56 174 ILE A C 1
ATOM 1307 O O . ILE A 1 174 ? -1.927 -11.019 -10.861 1.00 97.56 174 ILE A O 1
ATOM 1311 N N . GLY A 1 175 ? -3.135 -9.453 -11.927 1.00 93.81 175 GLY A N 1
ATOM 1312 C CA . GLY A 1 175 ? -2.478 -9.651 -13.221 1.00 93.81 175 GLY A CA 1
ATOM 1313 C C . GLY A 1 175 ? -3.353 -9.358 -14.446 1.00 93.81 175 GLY A C 1
ATOM 1314 O O . GLY A 1 175 ? -4.429 -8.777 -14.322 1.00 93.81 175 GLY A O 1
ATOM 1315 N N . PRO A 1 176 ? -2.909 -9.763 -15.653 1.00 96.94 176 PRO A N 1
ATOM 1316 C CA . PRO A 1 176 ? -1.778 -10.655 -15.932 1.00 96.94 176 PRO A CA 1
ATOM 1317 C C . PRO A 1 176 ? -0.409 -10.015 -15.659 1.00 96.94 176 PRO A C 1
ATOM 1319 O O . PRO A 1 176 ? -0.167 -8.873 -16.040 1.00 96.94 176 PRO A O 1
ATOM 1322 N N . VAL A 1 177 ? 0.497 -10.784 -15.050 1.00 98.00 177 VAL A N 1
ATOM 1323 C CA . VAL A 1 177 ? 1.884 -10.379 -14.753 1.00 98.00 177 VAL A CA 1
ATOM 1324 C C . VAL A 1 177 ? 2.811 -10.755 -15.914 1.00 98.00 177 VAL A C 1
ATOM 1326 O O . VAL A 1 177 ? 2.599 -11.770 -16.589 1.00 98.00 177 VAL A O 1
ATOM 1329 N N . ALA A 1 178 ? 3.823 -9.929 -16.173 1.00 97.44 178 ALA A N 1
ATOM 1330 C CA . ALA A 1 178 ? 4.880 -10.220 -17.130 1.00 97.44 178 ALA A CA 1
ATOM 1331 C C . ALA A 1 178 ? 5.593 -11.539 -16.789 1.00 97.44 178 ALA A C 1
ATOM 1333 O O . ALA A 1 178 ? 5.806 -11.886 -15.632 1.00 97.44 178 ALA A O 1
ATOM 1334 N N . GLY A 1 179 ? 5.942 -12.319 -17.814 1.00 95.81 179 GLY A N 1
ATOM 1335 C CA . GLY A 1 179 ? 6.667 -13.571 -17.597 1.00 95.81 179 GLY A CA 1
ATOM 1336 C C . GLY A 1 179 ? 8.117 -13.328 -17.174 1.00 95.81 179 GLY A C 1
ATOM 1337 O O . GLY A 1 179 ? 8.710 -12.311 -17.525 1.00 95.81 179 GLY A O 1
ATOM 1338 N N . ILE A 1 180 ? 8.749 -14.306 -16.522 1.00 93.44 180 ILE A N 1
ATOM 1339 C CA . ILE A 1 180 ? 10.147 -14.189 -16.062 1.00 93.44 180 ILE A CA 1
ATOM 1340 C C . ILE A 1 180 ? 11.160 -13.921 -17.199 1.00 93.44 180 ILE A C 1
ATOM 1342 O O . ILE A 1 180 ? 12.186 -13.286 -16.976 1.00 93.44 180 ILE A O 1
ATOM 1346 N N . LEU A 1 181 ? 10.860 -14.368 -18.426 1.00 95.00 181 LEU A N 1
ATOM 1347 C CA . LEU A 1 181 ? 11.664 -14.119 -19.634 1.00 95.00 181 LEU A CA 1
ATOM 1348 C C . LEU A 1 181 ? 11.111 -12.987 -20.518 1.00 95.00 181 LEU A C 1
ATOM 1350 O O . LEU A 1 181 ? 11.634 -12.733 -21.600 1.00 95.00 181 LEU A O 1
ATOM 1354 N N . GLU A 1 182 ? 10.027 -12.334 -20.100 1.00 95.88 182 GLU A N 1
ATOM 1355 C CA . GLU A 1 182 ? 9.423 -11.232 -20.843 1.00 95.88 182 GLU A CA 1
ATOM 1356 C C . GLU A 1 182 ? 10.161 -9.931 -20.532 1.00 95.88 182 GLU A C 1
ATOM 1358 O O . GLU A 1 182 ? 10.304 -9.552 -19.367 1.00 95.88 182 GLU A O 1
ATOM 1363 N N . ASN A 1 183 ? 10.611 -9.239 -21.578 1.00 95.31 183 ASN A N 1
ATOM 1364 C CA . ASN A 1 183 ? 11.212 -7.921 -21.429 1.00 95.31 183 ASN A CA 1
ATOM 1365 C C . ASN A 1 183 ? 10.134 -6.913 -21.022 1.00 95.31 183 ASN A C 1
ATOM 1367 O O . ASN A 1 183 ? 9.132 -6.754 -21.720 1.00 95.31 183 ASN A O 1
ATOM 1371 N N . THR A 1 184 ? 10.363 -6.215 -19.918 1.00 95.62 184 THR A N 1
ATOM 1372 C CA . THR A 1 184 ? 9.462 -5.178 -19.403 1.00 95.62 184 THR A CA 1
ATOM 1373 C C . THR A 1 184 ? 10.080 -3.789 -19.478 1.00 95.62 184 THR A C 1
ATOM 1375 O O . THR A 1 184 ? 9.336 -2.814 -19.552 1.00 95.62 184 THR A O 1
ATOM 1378 N N . CYS A 1 185 ? 11.410 -3.699 -19.591 1.00 93.62 185 CYS A N 1
ATOM 1379 C CA . CYS A 1 185 ? 12.162 -2.462 -19.780 1.00 93.62 185 CYS A CA 1
ATOM 1380 C C . CYS A 1 185 ? 13.037 -2.490 -21.034 1.00 93.62 185 CYS A C 1
ATOM 1382 O O . CYS A 1 185 ? 13.421 -3.541 -21.538 1.00 93.62 185 CYS A O 1
ATOM 1384 N N . THR A 1 186 ? 13.416 -1.304 -21.499 1.00 90.88 186 THR A N 1
ATOM 1385 C CA . THR A 1 186 ? 14.585 -1.112 -22.366 1.00 90.88 186 THR A CA 1
ATOM 1386 C C . THR A 1 186 ? 15.835 -0.830 -21.532 1.00 90.88 186 THR A C 1
ATOM 1388 O O . THR A 1 186 ? 15.742 -0.416 -20.377 1.00 90.88 186 THR A O 1
ATOM 1391 N N . LEU A 1 187 ? 17.017 -0.918 -22.154 1.00 80.19 187 LEU A N 1
ATOM 1392 C CA . LEU A 1 187 ? 18.278 -0.463 -21.545 1.00 80.19 187 LEU A CA 1
ATOM 1393 C C . LEU A 1 187 ? 18.244 1.017 -21.113 1.00 80.19 187 LEU A C 1
ATOM 1395 O O . LEU A 1 187 ? 18.959 1.406 -20.195 1.00 80.19 187 LEU A O 1
ATOM 1399 N N . GLY A 1 188 ? 17.401 1.834 -21.755 1.00 77.62 188 GLY A N 1
ATOM 1400 C CA . GLY A 1 188 ? 17.189 3.242 -21.412 1.00 77.62 188 GLY A CA 1
ATOM 1401 C C . GLY A 1 188 ? 16.174 3.480 -20.290 1.00 77.62 188 GLY A C 1
ATOM 1402 O O . GLY A 1 188 ? 15.869 4.633 -20.012 1.00 77.62 188 GLY A O 1
ATOM 1403 N N . GLY A 1 189 ? 15.626 2.427 -19.671 1.00 80.38 189 GLY A N 1
ATOM 1404 C CA . GLY A 1 189 ? 14.657 2.550 -18.578 1.00 80.38 189 GLY A CA 1
ATOM 1405 C C . GLY A 1 189 ? 13.217 2.812 -19.007 1.00 80.38 189 GLY A C 1
ATOM 1406 O O . GLY A 1 189 ? 12.388 3.163 -18.181 1.00 80.38 189 GLY A O 1
ATOM 1407 N N . ILE A 1 190 ? 12.910 2.659 -20.294 1.00 88.50 190 ILE A N 1
ATOM 1408 C CA . ILE A 1 190 ? 11.548 2.829 -20.814 1.00 88.50 190 ILE A CA 1
ATOM 1409 C C . ILE A 1 190 ? 10.776 1.519 -20.637 1.00 88.50 190 ILE A C 1
ATOM 1411 O O . ILE A 1 190 ? 11.244 0.485 -21.120 1.00 88.50 190 ILE A O 1
ATOM 1415 N N . LEU A 1 191 ? 9.598 1.578 -20.010 1.00 94.00 191 LEU A N 1
ATOM 1416 C CA . LEU A 1 191 ? 8.643 0.467 -19.938 1.00 94.00 191 LEU A CA 1
ATOM 1417 C C . LEU A 1 191 ? 8.123 0.081 -21.331 1.00 94.00 191 LEU A C 1
ATOM 1419 O O . LEU A 1 191 ? 7.710 0.944 -22.104 1.00 94.00 191 LEU A O 1
ATOM 1423 N N . ILE A 1 192 ? 8.109 -1.218 -21.641 1.00 94.75 192 ILE A N 1
ATOM 1424 C CA . ILE A 1 192 ? 7.713 -1.752 -22.963 1.00 94.75 192 ILE A CA 1
ATOM 1425 C C . ILE A 1 192 ? 6.674 -2.877 -22.914 1.00 94.75 192 ILE A C 1
ATOM 1427 O O . ILE A 1 192 ? 6.292 -3.403 -23.958 1.00 94.75 192 ILE A O 1
ATOM 1431 N N . THR A 1 193 ? 6.207 -3.258 -21.725 1.00 95.12 193 THR A N 1
ATOM 1432 C CA . THR A 1 193 ? 5.160 -4.275 -21.567 1.00 95.12 193 THR A CA 1
ATOM 1433 C C . THR A 1 193 ? 3.777 -3.643 -21.392 1.00 95.12 193 THR A C 1
ATOM 1435 O O . THR A 1 193 ? 3.640 -2.523 -20.902 1.00 95.12 193 THR A O 1
ATOM 1438 N N . THR A 1 194 ? 2.744 -4.391 -21.781 1.00 95.75 194 THR A N 1
ATOM 1439 C CA . THR A 1 194 ? 1.333 -4.093 -21.476 1.00 95.75 194 THR A CA 1
ATOM 1440 C C . THR A 1 194 ? 0.786 -4.946 -20.329 1.00 95.75 194 THR A C 1
ATOM 1442 O O . THR A 1 194 ? -0.364 -4.776 -19.932 1.00 95.75 194 THR A O 1
ATOM 1445 N N . LYS A 1 195 ? 1.595 -5.870 -19.798 1.00 97.94 195 LYS A N 1
ATOM 1446 C CA . LYS A 1 195 ? 1.281 -6.657 -18.604 1.00 97.94 195 LYS A CA 1
ATOM 1447 C C . LYS A 1 195 ? 1.779 -5.944 -17.357 1.00 97.94 195 LYS A C 1
ATOM 1449 O O . LYS A 1 195 ? 2.601 -5.031 -17.439 1.00 97.94 195 LYS A O 1
ATOM 1454 N N . LEU A 1 196 ? 1.302 -6.387 -16.203 1.00 98.38 196 LEU A N 1
ATOM 1455 C CA . LEU A 1 196 ? 1.768 -5.883 -14.923 1.00 98.38 196 LEU A CA 1
ATOM 1456 C C . LEU A 1 196 ? 3.235 -6.291 -14.685 1.00 98.38 196 LEU A C 1
ATOM 1458 O O . LEU A 1 196 ? 3.594 -7.455 -14.857 1.00 98.38 196 LEU A O 1
ATOM 1462 N N . THR A 1 197 ? 4.075 -5.338 -14.296 1.00 98.06 197 THR A N 1
ATOM 1463 C CA . THR A 1 197 ? 5.480 -5.521 -13.890 1.00 98.06 197 THR A CA 1
ATOM 1464 C C . THR A 1 197 ? 5.754 -4.629 -12.687 1.00 98.06 197 THR A C 1
ATOM 1466 O O . THR A 1 197 ? 5.070 -3.620 -12.507 1.00 98.06 197 THR A O 1
ATOM 1469 N N . SER A 1 198 ? 6.768 -4.963 -11.897 1.00 97.44 198 SER A N 1
ATOM 1470 C CA . SER A 1 198 ? 7.311 -4.077 -10.865 1.00 97.44 198 SER A CA 1
ATOM 1471 C C . SER A 1 198 ? 8.825 -3.964 -10.958 1.00 97.44 198 SER A C 1
ATOM 1473 O O . SER A 1 198 ? 9.452 -4.602 -11.813 1.00 97.44 198 SER A O 1
ATOM 1475 N N . GLY A 1 199 ? 9.386 -3.067 -10.154 1.00 95.75 199 GLY A N 1
ATOM 1476 C CA . GLY A 1 199 ? 10.817 -2.846 -10.072 1.00 95.75 199 GLY A CA 1
ATOM 1477 C C . GLY A 1 199 ? 11.504 -4.002 -9.366 1.00 95.75 199 GLY A C 1
ATOM 1478 O O . GLY A 1 199 ? 10.966 -4.568 -8.431 1.00 95.75 199 GLY A O 1
ATOM 1479 N N . TYR A 1 200 ? 12.693 -4.375 -9.822 1.00 95.06 200 TYR A N 1
ATOM 1480 C CA . TYR A 1 200 ? 13.587 -5.243 -9.056 1.00 95.06 200 TYR A CA 1
ATOM 1481 C C . TYR A 1 200 ? 14.552 -4.369 -8.257 1.00 95.06 200 TYR A C 1
ATOM 1483 O O . TYR A 1 200 ? 15.266 -3.576 -8.880 1.00 95.06 200 TYR A O 1
ATOM 1491 N N . TYR A 1 201 ? 14.579 -4.504 -6.930 1.00 92.94 201 TYR A N 1
ATOM 1492 C CA . TYR A 1 201 ? 15.507 -3.765 -6.079 1.00 92.94 201 TYR A CA 1
ATOM 1493 C C . TYR A 1 201 ? 16.749 -4.606 -5.747 1.00 92.94 201 TYR A C 1
ATOM 1495 O O . TYR A 1 201 ? 16.713 -5.831 -5.586 1.00 92.94 201 TYR A O 1
ATOM 1503 N N . GLY A 1 202 ? 17.906 -3.951 -5.698 1.00 90.94 202 GLY A N 1
ATOM 1504 C CA . GLY A 1 202 ? 19.171 -4.611 -5.393 1.00 90.94 202 GLY A CA 1
ATOM 1505 C C . GLY A 1 202 ? 19.222 -5.211 -3.988 1.00 90.94 202 GLY A C 1
ATOM 1506 O O . GLY A 1 202 ? 19.174 -4.489 -3.002 1.00 90.94 202 GLY A O 1
ATOM 1507 N N . GLY A 1 203 ? 19.449 -6.524 -3.892 1.00 88.19 203 GLY A N 1
ATOM 1508 C CA . GLY A 1 203 ? 19.638 -7.220 -2.610 1.00 88.19 203 GLY A CA 1
ATOM 1509 C C . GLY A 1 203 ? 18.389 -7.918 -2.071 1.00 88.19 203 GLY A C 1
ATOM 1510 O O . GLY A 1 203 ? 18.488 -8.598 -1.051 1.00 88.19 203 GLY A O 1
ATOM 1511 N N . GLU A 1 204 ? 17.263 -7.809 -2.773 1.00 92.06 204 GLU A N 1
ATOM 1512 C CA . GLU A 1 204 ? 16.041 -8.540 -2.449 1.00 92.06 204 GLU A CA 1
ATOM 1513 C C . GLU A 1 204 ? 16.136 -10.049 -2.709 1.00 92.06 204 GLU A C 1
ATOM 1515 O O . GLU A 1 204 ? 17.006 -10.558 -3.425 1.00 92.06 204 GLU A O 1
ATOM 1520 N N . ASP A 1 205 ? 15.159 -10.771 -2.163 1.00 94.38 205 ASP A N 1
ATOM 1521 C CA . ASP A 1 205 ? 14.946 -12.205 -2.341 1.00 94.38 205 ASP A CA 1
ATOM 1522 C C . ASP A 1 205 ? 14.558 -12.618 -3.777 1.00 94.38 205 ASP A C 1
ATOM 1524 O O . ASP A 1 205 ? 14.586 -13.812 -4.105 1.00 94.38 205 ASP A O 1
ATOM 1528 N N . ARG A 1 206 ? 14.261 -11.658 -4.666 1.00 94.31 206 ARG A N 1
ATOM 1529 C CA . ARG A 1 206 ? 14.020 -11.892 -6.097 1.00 94.31 206 ARG A CA 1
ATOM 1530 C C . ARG A 1 206 ? 14.975 -11.103 -6.986 1.00 94.31 206 ARG A C 1
ATOM 1532 O O . ARG A 1 206 ? 14.975 -9.882 -7.024 1.00 94.31 206 ARG A O 1
ATOM 1539 N N . VAL A 1 207 ? 15.726 -11.831 -7.813 1.00 93.00 207 VAL A N 1
ATOM 1540 C CA . VAL A 1 207 ? 16.671 -11.263 -8.785 1.00 93.00 207 VAL A CA 1
ATOM 1541 C C . VAL A 1 207 ? 16.178 -11.550 -10.207 1.00 93.00 207 VAL A C 1
ATOM 1543 O O . VAL A 1 207 ? 15.840 -12.701 -10.507 1.00 93.00 207 VAL A O 1
ATOM 1546 N N . PRO A 1 208 ? 16.145 -10.555 -11.115 1.00 92.31 208 PRO A N 1
ATOM 1547 C CA . PRO A 1 208 ? 15.698 -10.777 -12.481 1.00 92.31 208 PRO A CA 1
ATOM 1548 C C . PRO A 1 208 ? 16.698 -11.654 -13.245 1.00 92.31 208 PRO A C 1
ATOM 1550 O O . PRO A 1 208 ? 17.916 -11.556 -13.069 1.00 92.31 208 PRO A O 1
ATOM 1553 N N . LEU A 1 209 ? 16.192 -12.503 -14.143 1.00 90.88 209 LEU A N 1
ATOM 1554 C CA . LEU A 1 209 ? 17.057 -13.293 -15.017 1.00 90.88 209 LEU A CA 1
ATOM 1555 C C . LEU A 1 209 ? 17.784 -12.373 -16.002 1.00 90.88 209 LEU A C 1
ATOM 1557 O O . LEU A 1 209 ? 17.151 -11.614 -16.726 1.00 90.88 209 LEU A O 1
ATOM 1561 N N . VAL A 1 210 ? 19.107 -12.523 -16.110 1.00 86.31 210 VAL A N 1
ATOM 1562 C CA . VAL A 1 210 ? 19.971 -11.712 -17.000 1.00 86.31 210 VAL A CA 1
ATOM 1563 C C . VAL A 1 210 ? 19.577 -11.825 -18.484 1.00 86.31 210 VAL A C 1
ATOM 1565 O O . VAL A 1 210 ? 19.934 -10.980 -19.299 1.00 86.31 210 VAL A O 1
ATOM 1568 N N . LEU A 1 211 ? 18.817 -12.862 -18.843 1.00 87.12 211 LEU A N 1
ATOM 1569 C CA . LEU A 1 211 ? 18.297 -13.083 -20.193 1.00 87.12 211 LEU A CA 1
ATOM 1570 C C . LEU A 1 211 ? 17.079 -12.207 -20.537 1.00 87.12 211 LEU A C 1
ATOM 1572 O O . LEU A 1 211 ? 16.689 -12.173 -21.701 1.00 87.12 211 LEU A O 1
ATOM 1576 N N . ALA A 1 212 ? 16.486 -11.519 -19.557 1.00 90.62 212 ALA A N 1
ATOM 1577 C CA . ALA A 1 212 ? 15.357 -10.618 -19.742 1.00 90.62 212 ALA A CA 1
ATOM 1578 C C . ALA A 1 212 ? 15.728 -9.190 -19.330 1.00 90.62 212 ALA A C 1
ATOM 1580 O O . ALA A 1 212 ? 16.393 -8.956 -18.322 1.00 90.62 212 ALA A O 1
ATOM 1581 N N . SER A 1 213 ? 15.258 -8.210 -20.096 1.00 93.25 213 SER A N 1
ATOM 1582 C CA . SER A 1 213 ? 15.388 -6.800 -19.743 1.00 93.25 213 SER A CA 1
ATOM 1583 C C . SER A 1 213 ? 14.238 -6.403 -18.820 1.00 93.25 213 SER A C 1
ATOM 1585 O O . SER A 1 213 ? 13.136 -6.081 -19.270 1.00 93.25 213 SER A O 1
ATOM 1587 N N . LYS A 1 214 ? 14.490 -6.485 -17.512 1.00 94.94 214 LYS A N 1
ATOM 1588 C CA . LYS A 1 214 ? 13.554 -6.087 -16.455 1.00 94.94 214 LYS A CA 1
ATOM 1589 C C . LYS A 1 214 ? 13.838 -4.671 -15.964 1.00 94.94 214 LYS A C 1
ATOM 1591 O O . LYS A 1 214 ? 14.993 -4.231 -15.961 1.00 94.94 214 LYS A O 1
ATOM 1596 N N . CYS A 1 215 ? 12.785 -3.955 -15.575 1.00 94.31 215 CYS A N 1
ATOM 1597 C CA . CYS A 1 215 ? 12.948 -2.650 -14.945 1.00 94.31 215 CYS A CA 1
ATOM 1598 C C . CYS A 1 215 ? 13.461 -2.846 -13.527 1.00 94.31 215 CYS A C 1
ATOM 1600 O O . CYS A 1 215 ? 12.973 -3.711 -12.806 1.00 94.31 215 CYS A O 1
ATOM 1602 N N . ARG A 1 216 ? 14.437 -2.044 -13.117 1.00 93.94 216 ARG A N 1
ATOM 1603 C CA . ARG A 1 216 ? 14.774 -1.997 -11.695 1.00 93.94 216 ARG A CA 1
ATOM 1604 C C . ARG A 1 216 ? 13.737 -1.183 -10.930 1.00 93.94 216 ARG A C 1
ATOM 1606 O O . ARG A 1 216 ? 12.852 -0.570 -11.530 1.00 93.94 216 ARG A O 1
ATOM 1613 N N . HIS A 1 217 ? 13.860 -1.151 -9.619 1.00 94.06 217 HIS A N 1
ATOM 1614 C CA . HIS A 1 217 ? 13.162 -0.171 -8.806 1.00 94.06 217 HIS A CA 1
ATOM 1615 C C . HIS A 1 217 ? 13.609 1.252 -9.184 1.00 94.06 217 HIS A C 1
ATOM 1617 O O . HIS A 1 217 ? 12.805 2.074 -9.633 1.00 94.06 217 HIS A O 1
ATOM 1623 N N . GLY A 1 218 ? 14.921 1.493 -9.174 1.00 91.00 218 GLY A N 1
ATOM 1624 C CA . GLY A 1 21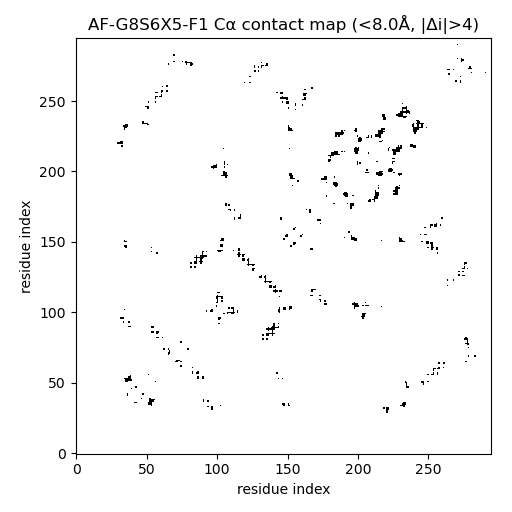8 ? 15.567 2.772 -9.436 1.00 91.00 218 GLY A CA 1
ATOM 1625 C C . GLY A 1 218 ? 15.831 3.597 -8.175 1.00 91.00 218 GLY A C 1
ATOM 1626 O O . GLY A 1 218 ? 15.565 3.176 -7.054 1.00 91.00 218 GLY A O 1
ATOM 1627 N N . GLY A 1 219 ? 16.382 4.793 -8.384 1.00 87.25 219 GLY A N 1
ATOM 1628 C CA . GLY A 1 219 ? 16.827 5.688 -7.316 1.00 87.25 219 GLY A CA 1
ATOM 1629 C C . GLY A 1 219 ? 18.326 5.557 -7.001 1.00 87.25 219 GLY A C 1
ATOM 1630 O O . GLY A 1 219 ? 19.003 4.679 -7.537 1.00 87.25 219 GLY A O 1
ATOM 1631 N N . PRO A 1 220 ? 18.889 6.453 -6.170 1.00 85.38 220 PRO A N 1
ATOM 1632 C CA . PRO A 1 220 ? 20.338 6.538 -5.949 1.00 85.38 220 PRO A CA 1
ATOM 1633 C C . PRO A 1 220 ? 20.960 5.329 -5.244 1.00 85.38 220 PRO A C 1
ATOM 1635 O O . PRO A 1 220 ? 22.172 5.140 -5.326 1.00 85.38 220 PRO A O 1
ATOM 1638 N N . LEU A 1 221 ? 20.144 4.569 -4.513 1.00 85.38 221 LEU A N 1
ATOM 1639 C CA . LEU A 1 221 ? 20.585 3.483 -3.633 1.00 85.38 221 LEU A CA 1
ATOM 1640 C C . LEU A 1 221 ? 20.267 2.104 -4.222 1.00 85.38 221 LEU A C 1
ATOM 1642 O O . LEU A 1 221 ? 20.726 1.092 -3.704 1.00 85.38 221 LEU A O 1
ATOM 1646 N N . ASP A 1 222 ? 19.539 2.069 -5.338 1.00 89.69 222 ASP A N 1
ATOM 1647 C CA . ASP A 1 222 ? 19.262 0.844 -6.072 1.00 89.69 222 ASP A CA 1
ATOM 1648 C C . ASP A 1 222 ? 20.472 0.399 -6.909 1.00 89.69 222 ASP A C 1
ATOM 1650 O O . ASP A 1 222 ? 21.215 1.197 -7.493 1.00 89.69 222 ASP A O 1
ATOM 1654 N N . SER A 1 223 ? 20.674 -0.912 -6.981 1.00 88.88 223 SER A N 1
ATOM 1655 C CA . SER A 1 223 ? 21.780 -1.537 -7.696 1.00 88.88 223 SER A CA 1
ATOM 1656 C C . SER A 1 223 ? 21.393 -2.926 -8.207 1.00 88.88 223 SER A C 1
ATOM 1658 O O . SER A 1 223 ? 20.345 -3.463 -7.882 1.00 88.88 223 SER A O 1
ATOM 1660 N N . GLY A 1 224 ? 22.243 -3.538 -9.032 1.00 87.75 224 GLY A N 1
ATOM 1661 C CA . GLY A 1 224 ? 22.003 -4.889 -9.543 1.00 87.75 224 GLY A CA 1
ATOM 1662 C C . GLY A 1 224 ? 21.469 -4.946 -10.982 1.00 87.75 224 GLY A C 1
ATOM 1663 O O . GLY A 1 224 ? 21.498 -3.943 -11.710 1.00 87.75 224 GLY A O 1
ATOM 1664 N N . PRO A 1 225 ? 21.096 -6.156 -11.445 1.00 84.38 225 PRO A N 1
ATOM 1665 C CA . PRO A 1 225 ? 20.718 -6.408 -12.832 1.00 84.38 225 PRO A CA 1
ATOM 1666 C C . PRO A 1 225 ? 19.368 -5.774 -13.189 1.00 84.38 225 PRO A C 1
ATOM 1668 O O . PRO A 1 225 ? 18.480 -5.651 -12.356 1.00 84.38 225 PRO A O 1
ATOM 1671 N N . GLY A 1 226 ? 19.211 -5.400 -14.458 1.00 84.81 226 GLY A N 1
ATOM 1672 C CA . GLY A 1 226 ? 18.042 -4.677 -14.961 1.00 84.81 226 GLY A CA 1
ATOM 1673 C C . GLY A 1 226 ? 18.432 -3.321 -15.543 1.00 84.81 226 GLY A C 1
ATOM 1674 O O . GLY A 1 226 ? 19.612 -3.026 -15.753 1.00 84.81 226 GLY A O 1
ATOM 1675 N N . SER A 1 227 ? 17.448 -2.497 -15.885 1.00 81.44 227 SER A N 1
ATOM 1676 C CA . SER A 1 227 ? 17.689 -1.189 -16.503 1.00 81.44 227 SER A CA 1
ATOM 1677 C C . SER A 1 227 ? 16.713 -0.126 -16.014 1.00 81.44 227 SER A C 1
ATOM 1679 O O . SER A 1 227 ? 15.576 -0.430 -15.663 1.00 81.44 227 SER A O 1
ATOM 1681 N N . GLY A 1 228 ? 17.184 1.125 -15.992 1.00 84.56 228 GLY A N 1
ATOM 1682 C CA . GLY A 1 228 ? 16.414 2.284 -15.537 1.00 84.56 228 GLY A CA 1
ATOM 1683 C C . GLY A 1 228 ? 15.861 2.120 -14.129 1.00 84.56 228 GLY A C 1
ATOM 1684 O O . GLY A 1 228 ? 16.593 1.696 -13.229 1.00 84.56 228 GLY A O 1
ATOM 1685 N N . GLY A 1 229 ? 14.579 2.455 -13.991 1.00 89.88 229 GLY A N 1
ATOM 1686 C CA . GLY A 1 229 ? 13.729 2.028 -12.897 1.00 89.88 229 GLY A CA 1
ATOM 1687 C C . GLY A 1 229 ? 12.276 2.462 -13.110 1.00 89.88 229 GLY A C 1
ATOM 1688 O O . GLY A 1 229 ? 11.980 3.135 -14.095 1.00 89.88 229 GLY A O 1
ATOM 1689 N N . ILE A 1 230 ? 11.387 2.078 -12.201 1.00 94.19 230 ILE A N 1
ATOM 1690 C CA . ILE A 1 230 ? 9.940 2.313 -12.306 1.00 94.19 230 ILE A CA 1
ATOM 1691 C C . ILE A 1 230 ? 9.359 3.119 -11.137 1.00 94.19 230 ILE A C 1
ATOM 1693 O O . ILE A 1 230 ? 8.220 3.583 -11.226 1.00 94.19 230 ILE A O 1
ATOM 1697 N N . SER A 1 231 ? 10.129 3.298 -10.061 1.00 94.56 231 SER A N 1
ATOM 1698 C CA . SER A 1 231 ? 9.645 3.908 -8.824 1.00 94.56 231 SER A CA 1
ATOM 1699 C C . SER A 1 231 ? 9.083 5.317 -9.027 1.00 94.56 231 SER A C 1
ATOM 1701 O O . SER A 1 231 ? 9.500 6.090 -9.907 1.00 94.56 231 SER A O 1
ATOM 1703 N N . LYS A 1 232 ? 8.112 5.635 -8.169 1.00 95.62 232 LYS A N 1
ATOM 1704 C CA . LYS A 1 232 ? 7.385 6.907 -8.113 1.00 95.62 232 LYS A CA 1
ATOM 1705 C C . LYS A 1 232 ? 7.389 7.467 -6.694 1.00 95.62 232 LYS A C 1
ATOM 1707 O O . LYS A 1 232 ? 6.509 8.254 -6.364 1.00 95.62 232 LYS A O 1
ATOM 1712 N N . ASP A 1 233 ? 8.349 7.075 -5.866 1.00 92.81 233 ASP A N 1
ATOM 1713 C CA . ASP A 1 233 ? 8.358 7.352 -4.419 1.00 92.81 233 ASP A CA 1
ATOM 1714 C C . ASP A 1 233 ? 8.477 8.840 -4.119 1.00 92.81 233 ASP A C 1
ATOM 1716 O O . ASP A 1 233 ? 7.948 9.331 -3.125 1.00 92.81 233 ASP A O 1
ATOM 1720 N N . PHE A 1 234 ? 9.116 9.582 -5.025 1.00 92.31 234 PHE A N 1
ATOM 1721 C CA . PHE A 1 234 ? 9.335 11.010 -4.903 1.00 92.31 234 PHE A CA 1
ATOM 1722 C C . PHE A 1 234 ? 8.968 11.763 -6.190 1.00 92.31 234 PHE A C 1
ATOM 1724 O O . PHE A 1 234 ? 9.247 11.302 -7.299 1.00 92.31 234 PHE A O 1
ATOM 1731 N N . PRO A 1 235 ? 8.470 13.008 -6.082 1.00 93.00 235 PRO A N 1
ATOM 1732 C CA . PRO A 1 235 ? 8.208 13.883 -7.220 1.00 93.00 235 PRO A CA 1
ATOM 1733 C C . PRO A 1 235 ? 9.487 14.578 -7.729 1.00 93.00 235 PRO A C 1
ATOM 1735 O O . PRO A 1 235 ? 9.434 15.703 -8.226 1.00 93.00 235 PRO A O 1
ATOM 1738 N N . VAL A 1 236 ? 10.660 13.941 -7.600 1.00 90.50 236 VAL A N 1
ATOM 1739 C CA . VAL A 1 236 ? 11.951 14.489 -8.047 1.00 90.50 236 VAL A CA 1
ATOM 1740 C C . VAL A 1 236 ? 12.769 13.455 -8.820 1.00 90.50 236 VAL A C 1
ATOM 1742 O O . VAL A 1 236 ? 12.966 12.327 -8.376 1.00 90.50 236 VAL A O 1
ATOM 1745 N N . SER A 1 237 ? 13.295 13.859 -9.978 1.00 89.94 237 SER A N 1
ATOM 1746 C CA . SER A 1 237 ? 13.955 12.962 -10.943 1.00 89.94 237 SER A CA 1
ATOM 1747 C C . SER A 1 237 ? 15.261 12.341 -10.461 1.00 89.94 237 SER A C 1
ATOM 1749 O O . SER A 1 237 ? 15.746 11.392 -11.066 1.00 89.94 237 SER A O 1
ATOM 1751 N N . ILE A 1 238 ? 15.873 12.908 -9.421 1.00 87.94 238 ILE A N 1
ATOM 1752 C CA . ILE A 1 238 ? 17.096 12.357 -8.832 1.00 87.94 238 ILE A CA 1
ATOM 1753 C C . ILE A 1 238 ? 16.799 11.193 -7.880 1.00 87.94 238 ILE A C 1
ATOM 1755 O O . ILE A 1 238 ? 17.655 10.334 -7.709 1.00 87.94 238 ILE A O 1
ATOM 1759 N N . LEU A 1 239 ? 15.609 11.163 -7.271 1.00 88.75 239 LEU A N 1
ATOM 1760 C CA . LEU A 1 239 ? 15.237 10.136 -6.294 1.00 88.75 239 LEU A CA 1
ATOM 1761 C C . LEU A 1 239 ? 14.375 9.039 -6.914 1.00 88.75 239 LEU A C 1
ATOM 1763 O O . LEU A 1 239 ? 14.537 7.883 -6.550 1.00 88.75 239 LEU A O 1
ATOM 1767 N N . SER A 1 240 ? 13.527 9.385 -7.884 1.00 92.75 240 SER A N 1
ATOM 1768 C CA . SER A 1 240 ? 12.652 8.425 -8.554 1.00 92.75 240 SER A CA 1
ATOM 1769 C C . SER A 1 240 ? 12.792 8.506 -10.073 1.00 92.75 240 SER A C 1
ATOM 1771 O O . SER A 1 240 ? 12.875 9.609 -10.622 1.00 92.75 240 SER A O 1
ATOM 1773 N N . PRO A 1 241 ? 12.774 7.362 -10.778 1.00 93.12 241 PRO A N 1
ATOM 1774 C CA . PRO A 1 241 ? 12.751 7.317 -12.238 1.00 93.12 241 PRO A CA 1
ATOM 1775 C C . PRO A 1 241 ? 11.518 7.992 -12.847 1.00 93.12 241 PRO A C 1
ATOM 1777 O O . PRO A 1 241 ? 11.638 8.667 -13.870 1.00 93.12 241 PRO A O 1
ATOM 1780 N N . HIS A 1 242 ? 10.340 7.840 -12.225 1.00 94.25 242 HIS A N 1
ATOM 1781 C CA . HIS A 1 242 ? 9.058 8.334 -12.742 1.00 94.25 242 HIS A CA 1
ATOM 1782 C C . HIS A 1 242 ? 8.432 9.418 -11.835 1.00 94.25 242 HIS A C 1
ATOM 1784 O O . HIS A 1 242 ? 7.285 9.291 -11.396 1.00 94.25 242 HIS A O 1
ATOM 1790 N N . PRO A 1 243 ? 9.120 10.551 -11.590 1.00 94.31 243 PRO A N 1
ATOM 1791 C CA . PRO A 1 243 ? 8.671 11.557 -10.623 1.00 94.31 243 PRO A CA 1
ATOM 1792 C C . PRO A 1 243 ? 7.372 12.253 -11.044 1.00 94.31 243 PRO A C 1
ATOM 1794 O O . PRO A 1 243 ? 6.567 12.652 -10.208 1.00 94.31 243 PRO A O 1
ATOM 1797 N N . GLY A 1 244 ? 7.128 12.366 -12.355 1.00 95.62 244 GLY A N 1
ATOM 1798 C CA . GLY A 1 244 ? 5.907 12.961 -12.902 1.00 95.62 244 GLY A CA 1
ATOM 1799 C C . GLY A 1 244 ? 4.642 12.141 -12.630 1.00 95.62 244 GLY A C 1
ATOM 1800 O O . GLY A 1 244 ? 3.542 12.652 -12.825 1.00 95.62 244 GLY A O 1
ATOM 1801 N N . LEU A 1 245 ? 4.783 10.890 -12.180 1.00 96.94 245 LEU A N 1
ATOM 1802 C CA . LEU A 1 245 ? 3.668 10.009 -11.831 1.00 96.94 245 LEU A CA 1
ATOM 1803 C C . LEU A 1 245 ? 3.447 9.890 -10.320 1.00 96.94 245 LEU A C 1
ATOM 1805 O O . LEU A 1 245 ? 2.439 9.307 -9.932 1.00 96.94 245 LEU A O 1
ATOM 1809 N N . HIS A 1 246 ? 4.315 10.480 -9.487 1.00 96.75 246 HIS A N 1
ATOM 1810 C CA . HIS A 1 246 ? 4.232 10.416 -8.023 1.00 96.75 246 HIS A CA 1
ATOM 1811 C C . HIS A 1 246 ? 2.839 10.778 -7.498 1.00 96.75 246 HIS A C 1
ATOM 1813 O O . HIS A 1 246 ? 2.208 9.990 -6.804 1.00 96.75 246 HIS A O 1
ATOM 1819 N N . GLN A 1 247 ? 2.307 11.932 -7.912 1.00 97.19 247 GLN A N 1
ATOM 1820 C CA . GLN A 1 247 ? 1.003 12.404 -7.434 1.00 97.19 247 GLN A CA 1
ATOM 1821 C C . GLN A 1 247 ? -0.143 11.474 -7.843 1.00 97.19 247 GLN A C 1
ATOM 1823 O O . GLN A 1 247 ? -1.056 11.234 -7.058 1.00 97.19 247 GLN A O 1
ATOM 1828 N N . VAL A 1 248 ? -0.107 10.941 -9.068 1.00 98.25 248 VAL A N 1
ATOM 1829 C CA . VAL A 1 248 ? -1.143 10.015 -9.544 1.00 98.25 248 VAL A CA 1
ATOM 1830 C C . VAL A 1 248 ? -1.037 8.687 -8.797 1.00 98.25 248 VAL A C 1
ATOM 1832 O O . VAL A 1 248 ? -2.057 8.167 -8.359 1.00 98.25 248 VAL A O 1
ATOM 1835 N N . ALA A 1 249 ? 0.173 8.162 -8.597 1.00 98.44 249 ALA A N 1
ATOM 1836 C CA . ALA A 1 249 ? 0.399 6.956 -7.807 1.00 98.44 249 ALA A CA 1
ATOM 1837 C C . ALA A 1 249 ? -0.096 7.126 -6.367 1.00 98.44 249 ALA A C 1
ATOM 1839 O O . ALA A 1 249 ? -0.876 6.299 -5.906 1.00 98.44 249 ALA A O 1
ATOM 1840 N N . ALA A 1 250 ? 0.257 8.226 -5.697 1.00 98.31 250 ALA A N 1
ATOM 1841 C CA . ALA A 1 250 ? -0.178 8.514 -4.332 1.00 98.31 250 ALA A CA 1
ATOM 1842 C C . ALA A 1 250 ? -1.705 8.645 -4.221 1.00 98.31 250 ALA A C 1
ATOM 1844 O O . ALA A 1 250 ? -2.317 8.107 -3.301 1.00 98.31 250 ALA A O 1
ATOM 1845 N N . GLN A 1 251 ? -2.352 9.299 -5.193 1.00 98.44 251 GLN A N 1
ATOM 1846 C CA . GLN A 1 251 ? -3.814 9.396 -5.243 1.00 98.44 251 GLN A CA 1
ATOM 1847 C C . GLN A 1 251 ? -4.489 8.032 -5.403 1.00 98.44 251 GLN A C 1
ATOM 1849 O O . GLN A 1 251 ? -5.552 7.802 -4.821 1.00 98.44 251 GLN A O 1
ATOM 1854 N N . VAL A 1 252 ? -3.921 7.135 -6.213 1.00 98.75 252 VAL A N 1
ATOM 1855 C CA . VAL A 1 252 ? -4.465 5.782 -6.387 1.00 98.75 252 VAL A CA 1
ATOM 1856 C C . VAL A 1 252 ? -4.171 4.915 -5.159 1.00 98.75 252 VAL A C 1
ATOM 1858 O O . VAL A 1 252 ? -5.065 4.197 -4.712 1.00 98.75 252 VAL A O 1
ATOM 1861 N N . ALA A 1 253 ? -2.988 5.042 -4.557 1.00 98.81 253 ALA A N 1
ATOM 1862 C CA . ALA A 1 253 ? -2.626 4.391 -3.301 1.00 98.81 253 ALA A CA 1
ATOM 1863 C C . ALA A 1 253 ? -3.594 4.772 -2.172 1.00 98.81 253 ALA A C 1
ATOM 1865 O O . ALA A 1 253 ? -4.142 3.901 -1.507 1.00 98.81 253 ALA A O 1
ATOM 1866 N N . GLU A 1 254 ? -3.921 6.057 -2.026 1.00 98.75 254 GLU A N 1
ATOM 1867 C CA . GLU A 1 254 ? -4.917 6.527 -1.061 1.00 98.75 254 GLU A CA 1
ATOM 1868 C C . GLU A 1 254 ? -6.315 5.943 -1.326 1.00 98.75 254 GLU A C 1
ATOM 1870 O O . GLU A 1 254 ? -7.009 5.510 -0.401 1.00 98.75 254 GLU A O 1
ATOM 1875 N N . GLN A 1 255 ? -6.738 5.884 -2.595 1.00 98.81 255 GLN A N 1
ATOM 1876 C CA . GLN A 1 255 ? -7.996 5.233 -2.976 1.00 98.81 255 GLN A CA 1
ATOM 1877 C C . GLN A 1 255 ? -7.992 3.738 -2.632 1.00 98.81 255 GLN A C 1
ATOM 1879 O O . GLN A 1 255 ? -9.016 3.214 -2.194 1.00 98.81 255 GLN A O 1
ATOM 1884 N N . ALA A 1 256 ? -6.864 3.052 -2.812 1.00 98.88 256 ALA A N 1
ATOM 1885 C CA . ALA A 1 256 ? -6.723 1.636 -2.502 1.00 98.88 256 ALA A CA 1
ATOM 1886 C C . ALA A 1 256 ? -6.708 1.378 -0.991 1.00 98.88 256 ALA A C 1
ATOM 1888 O O . ALA A 1 256 ? -7.375 0.455 -0.526 1.00 98.88 256 ALA A O 1
ATOM 1889 N N . THR A 1 257 ? -6.053 2.247 -0.217 1.00 98.88 257 THR A N 1
ATOM 1890 C CA . THR A 1 257 ? -6.123 2.256 1.249 1.00 98.88 257 THR A CA 1
ATOM 1891 C C . THR A 1 257 ? -7.572 2.398 1.718 1.00 98.88 257 THR A C 1
ATOM 1893 O O . THR A 1 257 ? -8.027 1.612 2.551 1.00 98.88 257 THR A O 1
ATOM 1896 N N . ARG A 1 258 ? -8.350 3.326 1.137 1.00 98.69 258 ARG A N 1
ATOM 1897 C CA . ARG A 1 258 ? -9.790 3.450 1.435 1.00 98.69 258 ARG A CA 1
ATOM 1898 C C . ARG A 1 258 ? -10.589 2.212 1.041 1.00 98.69 258 ARG A C 1
ATOM 1900 O O . ARG A 1 258 ? -11.356 1.725 1.863 1.00 98.69 258 ARG A O 1
ATOM 1907 N N . LYS A 1 259 ? -10.377 1.669 -0.164 1.00 98.75 259 LYS A N 1
ATOM 1908 C CA . LYS A 1 259 ? -11.017 0.419 -0.610 1.00 98.75 259 LYS A CA 1
ATOM 1909 C C . LYS A 1 259 ? -10.782 -0.702 0.404 1.00 98.75 259 LYS A C 1
ATOM 1911 O O . LYS A 1 259 ? -11.725 -1.389 0.787 1.00 98.75 259 LYS A O 1
ATOM 1916 N N . PHE A 1 260 ? -9.548 -0.867 0.877 1.00 98.88 260 PHE A N 1
ATOM 1917 C CA . PHE A 1 260 ? -9.223 -1.891 1.864 1.00 98.88 260 PHE A CA 1
ATOM 1918 C C . PHE A 1 260 ? -9.927 -1.642 3.208 1.00 98.88 260 PHE A C 1
ATOM 1920 O O . PHE A 1 260 ? -10.519 -2.566 3.765 1.00 98.88 260 PHE A O 1
ATOM 1927 N N . LEU A 1 261 ? -9.949 -0.398 3.703 1.00 98.75 261 LEU A N 1
ATOM 1928 C CA . LEU A 1 261 ? -10.702 -0.023 4.910 1.00 98.75 261 LEU A CA 1
ATOM 1929 C C . LEU A 1 261 ? -12.207 -0.309 4.772 1.00 98.75 261 LEU A C 1
ATOM 1931 O O . LEU A 1 261 ? -12.806 -0.866 5.697 1.00 98.75 261 LEU A O 1
ATOM 1935 N N . ASP A 1 262 ? -12.801 0.011 3.621 1.00 98.69 262 ASP A N 1
ATOM 1936 C CA . ASP A 1 262 ? -14.218 -0.227 3.326 1.00 98.69 262 ASP A CA 1
ATOM 1937 C C . ASP A 1 262 ? -14.539 -1.724 3.348 1.00 98.69 262 ASP A C 1
ATOM 1939 O O . ASP A 1 262 ? -15.535 -2.154 3.936 1.00 98.69 262 ASP A O 1
ATOM 1943 N N . GLU A 1 263 ? -13.664 -2.543 2.769 1.00 98.50 263 GLU A N 1
ATOM 1944 C CA . GLU A 1 263 ? -13.801 -3.995 2.778 1.00 98.50 263 GLU A CA 1
ATOM 1945 C C . GLU A 1 263 ? -13.636 -4.604 4.176 1.00 98.50 263 GLU A C 1
ATOM 1947 O O . GLU A 1 263 ? -14.325 -5.574 4.502 1.00 98.50 263 GLU A O 1
ATOM 1952 N N . ILE A 1 264 ? -12.740 -4.066 5.013 1.00 98.62 264 ILE A N 1
ATOM 1953 C CA . ILE A 1 264 ? -12.627 -4.472 6.422 1.00 98.62 264 ILE A CA 1
ATOM 1954 C C . ILE A 1 264 ? -13.900 -4.093 7.174 1.00 98.62 264 ILE A C 1
ATOM 1956 O O . ILE A 1 264 ? -14.468 -4.937 7.865 1.00 98.62 264 ILE A O 1
ATOM 1960 N N . ARG A 1 265 ? -14.386 -2.857 7.011 1.00 97.81 265 ARG A N 1
ATOM 1961 C CA . ARG A 1 265 ? -15.631 -2.382 7.628 1.00 97.81 265 ARG A CA 1
ATOM 1962 C C . ARG A 1 265 ? -16.822 -3.252 7.236 1.00 97.81 265 ARG A C 1
ATOM 1964 O O . ARG A 1 265 ? -17.630 -3.572 8.101 1.00 97.81 265 ARG A O 1
ATOM 1971 N N . ALA A 1 266 ? -16.929 -3.641 5.968 1.00 97.69 266 ALA A N 1
ATOM 1972 C CA . ALA A 1 266 ? -18.000 -4.507 5.481 1.00 97.69 266 ALA A CA 1
ATOM 1973 C C . ALA A 1 266 ? -17.929 -5.935 6.055 1.00 97.69 266 ALA A C 1
ATOM 1975 O O . ALA A 1 266 ? -18.952 -6.611 6.146 1.00 97.69 266 ALA A O 1
ATOM 1976 N N . ALA A 1 267 ? -16.740 -6.394 6.453 1.00 97.50 267 ALA A N 1
ATOM 1977 C CA . ALA A 1 267 ? -16.517 -7.736 6.983 1.00 97.50 267 ALA A CA 1
ATOM 1978 C C . ALA A 1 267 ? -16.771 -7.868 8.496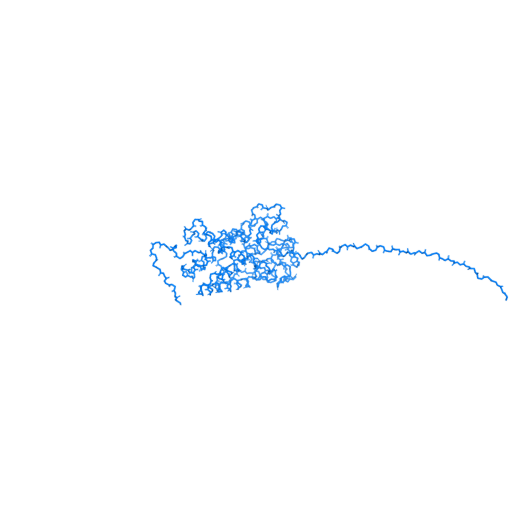 1.00 97.50 267 ALA A C 1
ATOM 1980 O O . ALA A 1 267 ? -16.717 -8.982 9.018 1.00 97.50 267 ALA A O 1
ATOM 1981 N N . VAL A 1 268 ? -17.028 -6.766 9.211 1.00 97.31 268 VAL A N 1
ATOM 1982 C CA . VAL A 1 268 ? -17.122 -6.754 10.678 1.00 97.31 268 VAL A CA 1
ATOM 1983 C C . VAL A 1 268 ? -18.364 -6.010 11.184 1.00 97.31 268 VAL A C 1
ATOM 1985 O O . VAL A 1 268 ? -18.841 -5.078 10.537 1.00 97.31 268 VAL A O 1
ATOM 1988 N N . PRO A 1 269 ? -18.909 -6.356 12.366 1.00 96.56 269 PRO A N 1
ATOM 1989 C CA . PRO A 1 269 ? -19.955 -5.557 12.997 1.00 96.56 269 PRO A CA 1
ATOM 1990 C C . PRO A 1 269 ? -19.464 -4.143 13.342 1.00 96.56 269 PRO A C 1
ATOM 1992 O O . PRO A 1 269 ? -18.283 -3.914 13.613 1.00 96.56 269 PRO A O 1
ATOM 1995 N N . ALA A 1 270 ? -20.400 -3.192 13.424 1.00 94.38 270 ALA A N 1
ATOM 1996 C CA . ALA A 1 270 ? -20.103 -1.772 13.640 1.00 94.38 270 ALA A CA 1
ATOM 1997 C C . ALA A 1 270 ? -19.171 -1.502 14.837 1.00 94.38 270 ALA A C 1
ATOM 1999 O O . ALA A 1 270 ? -18.265 -0.677 14.733 1.00 94.38 270 ALA A O 1
ATOM 2000 N N . TRP A 1 271 ? -19.336 -2.231 15.945 1.00 94.06 271 TRP A N 1
ATOM 2001 C CA . TRP A 1 271 ? -18.508 -2.051 17.141 1.00 94.06 271 TRP A CA 1
ATOM 2002 C C . TRP A 1 271 ? -17.038 -2.439 16.927 1.00 94.06 271 TRP A C 1
ATOM 2004 O O . TRP A 1 271 ? -16.159 -1.841 17.544 1.00 94.06 271 TRP A O 1
ATOM 2014 N N . GLN A 1 272 ? -16.745 -3.400 16.044 1.00 97.00 272 GLN A N 1
ATOM 2015 C CA . GLN A 1 272 ? -15.369 -3.763 15.689 1.00 97.00 272 GLN A CA 1
ATOM 2016 C C . GLN A 1 272 ? -14.734 -2.694 14.800 1.00 97.00 272 GLN A C 1
ATOM 2018 O O . GLN A 1 272 ? -13.575 -2.348 15.003 1.00 97.00 272 GLN A O 1
ATOM 2023 N N . SER A 1 273 ? -15.499 -2.103 13.877 1.00 96.50 273 SER A N 1
ATOM 2024 C CA . SER A 1 273 ? -15.038 -0.943 13.102 1.00 96.50 273 SER A CA 1
ATOM 2025 C C . SER A 1 273 ? -14.759 0.264 14.012 1.00 96.50 273 SER A C 1
ATOM 2027 O O . SER A 1 273 ? -13.739 0.934 13.854 1.00 96.50 273 SER A O 1
ATOM 2029 N N . GLN A 1 274 ? -15.612 0.504 15.016 1.00 95.88 274 GLN A N 1
ATOM 2030 C CA . GLN A 1 274 ? -15.381 1.534 16.034 1.00 95.88 274 GLN A CA 1
ATOM 2031 C C . GLN A 1 274 ? -14.123 1.238 16.865 1.00 95.88 274 GLN A C 1
ATOM 2033 O O . GLN A 1 274 ? -13.291 2.121 17.055 1.00 95.88 274 GLN A O 1
ATOM 2038 N N . LEU A 1 275 ? -13.942 -0.013 17.306 1.00 97.00 275 LEU A N 1
ATOM 2039 C CA . LEU A 1 275 ? -12.753 -0.458 18.036 1.00 97.00 275 LEU A CA 1
ATOM 2040 C C . LEU A 1 275 ? -11.465 -0.253 17.228 1.00 97.00 275 LEU A C 1
ATOM 2042 O O . LEU A 1 275 ? -10.491 0.272 17.774 1.00 97.00 275 LEU A O 1
ATOM 2046 N N . LEU A 1 276 ? -11.469 -0.654 15.952 1.00 98.38 276 LEU A N 1
ATOM 2047 C CA . LEU A 1 276 ? -10.335 -0.525 15.037 1.00 98.38 276 LEU A CA 1
ATOM 2048 C C . LEU A 1 276 ? -9.879 0.931 14.957 1.00 98.38 276 LEU A C 1
ATOM 2050 O O . LEU A 1 276 ? -8.714 1.224 15.194 1.00 98.38 276 LEU A O 1
ATOM 2054 N N . LEU A 1 277 ? -10.818 1.843 14.707 1.00 97.56 277 LEU A N 1
ATOM 2055 C CA . LEU A 1 277 ? -10.532 3.251 14.435 1.00 97.56 277 LEU A CA 1
ATOM 2056 C C . LEU A 1 277 ? -10.563 4.144 15.686 1.00 97.56 277 LEU A C 1
ATOM 2058 O O . LEU A 1 277 ? -10.550 5.368 15.585 1.00 97.56 277 LEU A O 1
ATOM 2062 N N . GLY A 1 278 ? -10.622 3.549 16.881 1.00 95.06 278 GLY A N 1
ATOM 2063 C CA . GLY A 1 278 ? -10.640 4.293 18.141 1.00 95.06 278 GLY A CA 1
ATOM 2064 C C . GLY A 1 278 ? -11.884 5.171 18.331 1.00 95.06 278 GLY A C 1
ATOM 2065 O O . GLY A 1 278 ? -11.845 6.113 19.125 1.00 95.06 278 GLY A O 1
ATOM 2066 N N . ALA A 1 279 ? -12.975 4.880 17.619 1.00 91.69 279 ALA A N 1
ATOM 2067 C CA . ALA A 1 279 ? -14.254 5.556 17.780 1.00 91.69 279 ALA A CA 1
ATOM 2068 C C . ALA A 1 279 ? -14.975 5.066 19.043 1.00 91.69 279 ALA A C 1
ATOM 2070 O O . ALA A 1 279 ? -14.873 3.900 19.429 1.00 91.69 279 ALA A O 1
ATOM 2071 N N . ASP A 1 280 ? -15.713 5.961 19.700 1.00 79.12 280 ASP A N 1
ATOM 2072 C CA . ASP A 1 280 ? -16.543 5.569 20.836 1.00 79.12 280 ASP A CA 1
ATOM 2073 C C . ASP A 1 280 ? -17.787 4.794 20.365 1.00 79.12 280 ASP A C 1
ATOM 2075 O O . ASP A 1 280 ? -18.362 5.083 19.312 1.00 79.12 280 ASP A O 1
ATOM 2079 N N . LEU A 1 281 ? -18.235 3.827 21.169 1.00 62.44 281 LEU A N 1
ATOM 2080 C CA . LEU A 1 281 ? -19.412 2.997 20.874 1.00 62.44 281 LEU A CA 1
ATOM 2081 C C . LEU A 1 281 ? -20.721 3.811 20.882 1.00 62.44 281 LEU A C 1
ATOM 2083 O O . LEU A 1 281 ? -21.773 3.312 20.484 1.00 62.44 281 LEU A O 1
ATOM 2087 N N . THR A 1 282 ? -20.666 5.062 21.341 1.00 59.25 282 THR A N 1
ATOM 2088 C CA . THR A 1 282 ? -21.798 5.989 21.439 1.00 59.25 282 THR A CA 1
ATOM 2089 C C . THR A 1 282 ? -22.159 6.663 20.111 1.00 59.25 282 THR A C 1
ATOM 2091 O O . THR A 1 282 ? -23.285 7.131 19.978 1.00 59.25 282 THR A O 1
ATOM 2094 N N . PHE A 1 283 ? -21.273 6.649 19.103 1.00 53.41 283 PHE A N 1
ATOM 2095 C CA . PHE A 1 283 ? -21.484 7.295 17.793 1.00 53.41 283 PHE A CA 1
ATOM 2096 C C . PHE A 1 283 ? -22.309 6.464 16.789 1.00 53.41 283 PHE A C 1
ATOM 2098 O O . PHE A 1 283 ? -22.268 6.714 15.585 1.00 53.41 283 PHE A O 1
ATOM 2105 N N . GLY A 1 284 ? -23.067 5.462 17.246 1.00 49.88 284 GLY A N 1
ATOM 2106 C CA . GLY A 1 284 ? -24.096 4.854 16.396 1.00 49.88 284 GLY A CA 1
ATOM 2107 C C . GLY A 1 284 ? -25.180 5.889 16.056 1.00 49.88 284 GLY A C 1
ATOM 2108 O O . GLY A 1 284 ? -25.455 6.751 16.895 1.00 49.88 284 GLY A O 1
ATOM 2109 N N . PRO A 1 285 ? -25.819 5.836 14.869 1.00 44.41 285 PRO A N 1
ATOM 2110 C CA . PRO A 1 285 ? -26.958 6.703 14.583 1.00 44.41 285 PRO A CA 1
ATOM 2111 C C . PRO A 1 285 ? -27.962 6.573 15.728 1.00 44.41 285 PRO A C 1
ATOM 2113 O O . PRO A 1 285 ? -28.247 5.455 16.170 1.00 44.41 285 PRO A O 1
ATOM 2116 N N . ALA A 1 286 ? -28.438 7.712 16.236 1.00 41.91 286 ALA A N 1
ATOM 2117 C CA . ALA A 1 286 ? -29.391 7.792 17.336 1.00 41.91 286 ALA A CA 1
ATOM 2118 C C . ALA A 1 286 ? -30.612 6.902 17.030 1.00 41.91 286 ALA A C 1
ATOM 2120 O O . ALA A 1 286 ? -31.515 7.306 16.305 1.00 41.91 286 ALA A O 1
ATOM 2121 N N . GLY A 1 287 ? -30.599 5.656 17.515 1.00 42.69 287 GLY A N 1
ATOM 2122 C CA . GLY A 1 287 ? -31.609 4.646 17.184 1.00 42.69 287 GLY A CA 1
ATOM 2123 C C . GLY A 1 287 ? -31.112 3.200 17.066 1.00 42.69 287 GLY A C 1
ATOM 2124 O O . GLY A 1 287 ? -31.927 2.290 17.186 1.00 42.69 287 GLY A O 1
ATOM 2125 N N . ALA A 1 288 ? -29.811 2.939 16.891 1.00 41.94 288 ALA A N 1
ATOM 2126 C CA . ALA A 1 288 ? -29.307 1.561 16.894 1.00 41.94 288 ALA A CA 1
ATOM 2127 C C . ALA A 1 288 ? -29.197 1.034 18.337 1.00 41.94 288 ALA A C 1
ATOM 2129 O O . ALA A 1 288 ? -28.418 1.550 19.142 1.00 41.94 288 ALA A O 1
ATOM 2130 N N . SER A 1 289 ? -29.997 0.019 18.686 1.00 42.56 289 SER A N 1
ATOM 2131 C CA . SER A 1 289 ? -29.949 -0.610 20.009 1.00 42.56 289 SER A CA 1
ATOM 2132 C C . SER A 1 289 ? -28.533 -1.084 20.318 1.00 42.56 289 SER A C 1
ATOM 2134 O O . SER A 1 289 ? -27.866 -1.638 19.445 1.00 42.56 289 SER A O 1
ATOM 2136 N N . ARG A 1 290 ? -28.099 -0.905 21.571 1.00 49.03 290 ARG A N 1
ATOM 2137 C CA . ARG A 1 290 ? -26.810 -1.389 22.078 1.00 49.03 290 ARG A CA 1
ATOM 2138 C C . ARG A 1 290 ? -26.641 -2.864 21.708 1.00 49.03 290 ARG A C 1
ATOM 2140 O O . ARG A 1 290 ? -27.246 -3.726 22.336 1.00 49.03 290 ARG A O 1
ATOM 2147 N N . SER A 1 291 ? -25.830 -3.144 20.690 1.00 46.72 291 SER A N 1
ATOM 2148 C CA . SER A 1 291 ? -25.347 -4.494 20.418 1.00 46.72 291 SER A CA 1
ATOM 2149 C C . SER A 1 291 ? -24.460 -4.865 21.594 1.00 46.72 291 SER A C 1
ATOM 2151 O O . SER A 1 291 ? -23.346 -4.360 21.732 1.00 46.72 291 SER A O 1
ATOM 2153 N N . THR A 1 292 ? -24.991 -5.685 22.490 1.00 46.12 292 THR A N 1
ATOM 2154 C CA . THR A 1 292 ? -24.272 -6.205 23.645 1.00 46.12 292 THR A CA 1
ATOM 2155 C C . THR A 1 292 ? -23.025 -6.946 23.175 1.00 46.12 292 THR A C 1
ATOM 2157 O O . THR A 1 292 ? -23.106 -7.844 22.337 1.00 46.12 292 THR A O 1
ATOM 2160 N N . ARG A 1 293 ? -21.872 -6.552 23.720 1.00 47.53 293 ARG A N 1
ATOM 2161 C CA . ARG A 1 293 ? -20.622 -7.317 23.669 1.00 47.53 293 ARG A CA 1
ATOM 2162 C C . ARG A 1 293 ? -20.924 -8.739 24.182 1.00 47.53 293 ARG A C 1
ATOM 2164 O O . ARG A 1 293 ? -21.535 -8.828 25.250 1.00 47.53 293 ARG A O 1
ATOM 2171 N N . PRO A 1 294 ? -20.566 -9.827 23.480 1.00 43.75 294 PRO A N 1
ATOM 2172 C CA . PRO A 1 294 ? -20.546 -11.139 24.115 1.00 43.75 294 PRO A CA 1
ATOM 2173 C C . PRO A 1 294 ? -19.523 -11.088 25.258 1.00 43.75 294 PRO A C 1
ATOM 2175 O O . PRO A 1 294 ? -18.476 -10.452 25.103 1.00 43.75 294 PRO A O 1
ATOM 2178 N N . ALA A 1 295 ? -19.898 -11.659 26.403 1.00 48.19 295 ALA A N 1
ATOM 2179 C CA . ALA A 1 295 ? -19.064 -11.742 27.600 1.00 48.19 295 ALA A CA 1
ATOM 2180 C C . ALA A 1 295 ? -17.803 -12.582 27.368 1.00 48.19 295 ALA A C 1
ATOM 2182 O O . ALA A 1 295 ? -17.879 -13.534 26.557 1.00 48.19 295 ALA A O 1
#